Protein AF-0000000085123484 (afdb_homodimer)

Sequence (380 aa):
MKDEKKFEDAIKSVLEYVGEDVTREGLEKTPSRVRKAFDFMCSGYKQDPKEIINSALFTSSNDEMVVIKDIEFYSMCEHHMLPIIGKAHVAYIPNGKVVGLSKIPRVVDVFARRLQIQEQMTEQICDALHEALNPKGVAVMIDARHMCMEMRGVEKICSTTVTSALRGLFKKEKKTKDEFLSIVAQSLHKMKDEKKFEDAIKSVLEYVGEDVTREGLEKTPSRVRKAFDFMCSGYKQDPKEIINSALFTSSNDEMVVIKDIEFYSMCEHHMLPIIGKAHVAYIPNGKVVGLSKIPRVVDVFARRLQIQEQMTEQICDALHEALNPKGVAVMIDARHMCMEMRGVEKICSTTVTSALRGLFKKEKKTKDEFLSIVAQSLHK

Solvent-accessible surface area (backbone atoms only — not comparable to full-atom values): 19402 Å² total; per-residue (Å²): 107,74,60,55,52,51,34,28,50,20,43,46,43,44,42,46,67,71,69,47,62,61,77,39,83,70,32,57,57,17,30,60,44,31,49,54,46,49,53,58,42,36,42,18,73,78,53,58,58,52,61,56,48,66,72,36,61,38,83,37,88,57,65,58,77,44,74,52,65,75,38,70,48,54,29,27,29,41,47,53,69,32,49,30,43,34,31,35,31,40,34,36,24,32,56,51,37,43,62,48,74,72,43,55,58,48,39,50,45,34,57,30,12,25,74,34,51,70,66,55,45,36,40,52,50,32,50,49,49,40,65,64,59,49,41,52,18,25,36,25,38,36,43,31,33,48,40,65,41,39,60,32,90,81,44,51,80,88,59,67,48,78,45,71,28,64,34,54,44,40,60,74,31,66,68,56,35,49,52,52,49,61,67,50,47,68,63,72,76,104,107,74,59,56,52,52,34,29,50,20,43,46,42,45,42,45,67,71,68,47,63,60,77,41,82,69,32,55,58,17,31,59,44,30,49,54,46,47,54,58,40,37,42,19,74,79,53,60,59,52,61,56,48,65,72,36,62,39,82,37,87,58,64,58,79,45,75,51,65,74,38,70,49,54,29,26,30,41,48,51,70,32,50,31,43,35,31,35,31,41,35,36,24,32,56,51,38,43,61,49,75,70,42,55,59,48,39,51,44,33,56,29,12,26,73,35,50,72,67,56,45,36,42,51,49,32,49,49,48,40,67,63,58,51,39,52,17,25,38,25,37,36,43,31,35,50,40,63,41,36,61,32,90,81,47,52,84,86,57,68,48,77,44,72,27,63,33,53,44,39,61,74,32,65,68,56,36,49,52,53,49,60,68,50,47,68,64,72,76,105

Nearest PDB structures (foldseek):
  1wm9-assembly1_A  TM=9.811E-01  e=5.906E-26  Thermus thermophilus HB8
  1is7-assembly1_B  TM=9.790E-01  e=1.363E-24  Rattus norvegicus
  6z80-assembly1_A  TM=9.785E-01  e=1.735E-24  Homo sapiens
  1is8-assembly1_D  TM=9.780E-01  e=1.435E-23  Rattus norvegicus
  1fb1-assembly1_C  TM=9.723E-01  e=1.924E-22  Homo sapiens

InterPro domains:
  IPR001474 GTP cyclohydrolase I [MF_00223] (3-185)
  IPR001474 GTP cyclohydrolase I [NF006826] (2-185)
  IPR001474 GTP cyclohydrolase I [PTHR11109] (3-185)
  IPR001474 GTP cyclohydrolase I [TIGR00063] (8-184)
  IPR018234 GTP cyclohydrolase I, conserved site [PS00859] (64-80)
  IPR020602 GTP cyclohydrolase I domain [PF01227] (8-184)
  IPR043133 GTP cyclohydrolase I, C-terminal/NADPH-dependent 7-cyano-7-deazaguanine reductase [G3DSA:3.30.1130.10] (55-188)
  IPR043134 GTP cyclohydrolase I, N-terminal domain [G3DSA:1.10.286.10] (2-53)

Foldseek 3Di:
DVVLVVQLVVVVVVCVVVPHDCPDPVNVCVSVVVSVVLCQLQVLVVDDLLVLFVVFKDFDPFQDKDKDWFLWAWAAAQVPRFIKTWIKMKIFGADRIDGDPVSLSVLLSSLRSRHDDPQVSQASSQVSCCVNRVTQKMKMKIKIDTVCCCVDDVNDDPDIDMYMDIDHCCVVPVVNVVVSCVVCVVVNVD/DVVLVVQLVVVVVVCVVVPHDCPDPVNVCVSVVVSVVLCQLQVLVVDDLLVLQVVFKDFDPFQDKDKDWFLWAWAAALVPRFIKTWIKMKIFGADRIDGDPVSLSVLLSSLRSRHDDPQVSQASSQVSCCVNRVTQKMKMKIKIDTVCCCVDDVNDPPDIDIYMDIDHCCVVPPVNVVVSCVVCVVVNVD

Radius of gyration: 24.0 Å; Cα contacts (8 Å, |Δi|>4): 740; chains: 2; bounding box: 49×76×53 Å

pLDDT: mean 94.83, std 6.07, range [57.12, 98.69]

Structure (mmCIF, N/CA/C/O backbone):
data_AF-0000000085123484-model_v1
#
loop_
_entity.id
_entity.type
_entity.pdbx_description
1 polymer 'GTP cyclohydrolase 1'
#
loop_
_atom_site.group_PDB
_atom_site.id
_atom_site.type_symbol
_atom_site.label_atom_id
_atom_site.label_alt_id
_atom_site.label_comp_id
_atom_site.label_asym_id
_atom_site.label_entity_id
_atom_site.label_seq_id
_atom_site.pdbx_PDB_ins_code
_atom_site.Cartn_x
_atom_site.Cartn_y
_atom_site.Cartn_z
_atom_site.occupancy
_atom_site.B_iso_or_equiv
_atom_site.auth_seq_id
_atom_site.auth_comp_id
_atom_site.auth_asym_id
_atom_site.auth_atom_id
_atom_site.pdbx_PDB_model_num
ATOM 1 N N . MET A 1 1 ? 21.969 16.359 -9.531 1 66.19 1 MET A N 1
ATOM 2 C CA . MET A 1 1 ? 22.5 15.461 -10.547 1 66.19 1 MET A CA 1
ATOM 3 C C . MET A 1 1 ? 23.219 14.281 -9.914 1 66.19 1 MET A C 1
ATOM 5 O O . MET A 1 1 ? 22.828 13.133 -10.109 1 66.19 1 MET A O 1
ATOM 9 N N . LYS A 1 2 ? 24.266 14.68 -9.109 1 75.12 2 LYS A N 1
ATOM 10 C CA . LYS A 1 2 ? 25.047 13.617 -8.5 1 75.12 2 LYS A CA 1
ATOM 11 C C . LYS A 1 2 ? 24.203 12.797 -7.531 1 75.12 2 LYS A C 1
ATOM 13 O O . LYS A 1 2 ? 24.281 11.562 -7.512 1 75.12 2 LYS A O 1
ATOM 18 N N . ASP A 1 3 ? 23.234 13.375 -6.945 1 91.62 3 ASP A N 1
ATOM 19 C CA . ASP A 1 3 ? 22.406 12.719 -5.938 1 91.62 3 ASP A CA 1
ATOM 20 C C . ASP A 1 3 ? 21.359 11.82 -6.586 1 91.62 3 ASP A C 1
ATOM 22 O O . ASP A 1 3 ? 21.062 10.734 -6.082 1 91.62 3 ASP A O 1
ATOM 26 N N . GLU A 1 4 ? 20.938 12.25 -7.777 1 95 4 GLU A N 1
ATOM 27 C CA . GLU A 1 4 ? 19.938 11.445 -8.484 1 95 4 GLU A CA 1
ATOM 28 C C . GLU A 1 4 ? 20.531 10.125 -8.961 1 95 4 GLU A C 1
ATOM 30 O O . GLU A 1 4 ? 19.906 9.07 -8.82 1 95 4 GLU A O 1
ATOM 35 N N . LYS A 1 5 ? 21.703 10.227 -9.508 1 96.31 5 LYS A N 1
ATOM 36 C CA . LYS A 1 5 ? 22.391 9.023 -9.969 1 96.31 5 LYS A CA 1
ATOM 37 C C . LYS A 1 5 ? 22.672 8.07 -8.812 1 96.31 5 LYS A C 1
ATOM 39 O O . LYS A 1 5 ? 22.516 6.852 -8.953 1 96.31 5 LYS A O 1
ATOM 44 N N . LYS A 1 6 ? 23.125 8.641 -7.727 1 97.06 6 LYS A N 1
ATOM 45 C CA . LYS A 1 6 ? 23.391 7.828 -6.539 1 97.06 6 LYS A CA 1
ATOM 46 C C . LYS A 1 6 ? 22.125 7.098 -6.098 1 97.06 6 LYS A C 1
ATOM 48 O O . LYS A 1 6 ? 22.172 5.922 -5.73 1 97.06 6 LYS A O 1
ATOM 53 N N . PHE A 1 7 ? 21.047 7.82 -6.117 1 97.94 7 PHE A N 1
ATOM 54 C CA . PHE A 1 7 ? 19.766 7.207 -5.789 1 97.94 7 PHE A CA 1
ATOM 55 C C . PHE A 1 7 ? 19.453 6.062 -6.742 1 97.94 7 PHE A C 1
ATOM 57 O O . PHE A 1 7 ? 19.109 4.957 -6.309 1 97.94 7 PHE A O 1
ATOM 64 N N . GLU A 1 8 ? 19.531 6.32 -7.961 1 98.06 8 GLU A N 1
ATOM 65 C CA . GLU A 1 8 ? 19.172 5.324 -8.961 1 98.06 8 GLU A CA 1
ATOM 66 C C . GLU A 1 8 ? 20.094 4.113 -8.898 1 98.06 8 GLU A C 1
ATOM 68 O O . GLU A 1 8 ? 19.641 2.977 -9.086 1 98.06 8 GLU A O 1
ATOM 73 N N . ASP A 1 9 ? 21.344 4.328 -8.625 1 97.5 9 ASP A N 1
ATOM 74 C CA . ASP A 1 9 ? 22.281 3.227 -8.43 1 97.5 9 ASP A CA 1
ATOM 75 C C . ASP A 1 9 ? 21.906 2.396 -7.203 1 97.5 9 ASP A C 1
ATOM 77 O O . ASP A 1 9 ? 22.094 1.178 -7.191 1 97.5 9 ASP A O 1
ATOM 81 N N . ALA A 1 10 ? 21.484 3.088 -6.199 1 97.81 10 ALA A N 1
ATOM 82 C CA . ALA A 1 10 ? 21.016 2.383 -5.012 1 97.81 10 ALA A CA 1
ATOM 83 C C . ALA A 1 10 ? 19.859 1.44 -5.359 1 97.81 10 ALA A C 1
ATOM 85 O O . ALA A 1 10 ? 19.844 0.289 -4.918 1 97.81 10 ALA A O 1
ATOM 86 N N . ILE A 1 11 ? 18.953 1.911 -6.156 1 98.19 11 ILE A N 1
ATOM 87 C CA . ILE A 1 11 ? 17.812 1.09 -6.555 1 98.19 11 ILE A CA 1
ATOM 88 C C . ILE A 1 11 ? 18.297 -0.099 -7.383 1 98.19 11 ILE A C 1
ATOM 90 O O . ILE A 1 11 ? 17.797 -1.215 -7.23 1 98.19 11 ILE A O 1
ATOM 94 N N . LYS A 1 12 ? 19.234 0.121 -8.242 1 97.69 12 LYS A N 1
ATOM 95 C CA . LYS A 1 12 ? 19.812 -0.992 -8.984 1 97.69 12 LYS A CA 1
ATOM 96 C C . LYS A 1 12 ? 20.375 -2.055 -8.047 1 97.69 12 LYS A C 1
ATOM 98 O O . LYS A 1 12 ? 20.188 -3.252 -8.266 1 97.69 12 LYS A O 1
ATOM 103 N N . SER A 1 13 ? 21.016 -1.602 -7.023 1 97.44 13 SER A N 1
ATOM 104 C CA . SER A 1 13 ? 21.578 -2.527 -6.039 1 97.44 13 SER A CA 1
ATOM 105 C C . SER A 1 13 ? 20.469 -3.338 -5.367 1 97.44 13 SER A C 1
ATOM 107 O O . SER A 1 13 ? 20.641 -4.535 -5.121 1 97.44 13 SER A O 1
ATOM 109 N N . VAL A 1 14 ? 19.391 -2.693 -5.062 1 97.5 14 VAL A N 1
ATOM 110 C CA . VAL A 1 14 ? 18.25 -3.367 -4.449 1 97.5 14 VAL A CA 1
ATOM 111 C C . VAL A 1 14 ? 17.703 -4.434 -5.395 1 97.5 14 VAL A C 1
ATOM 113 O O . VAL A 1 14 ? 17.469 -5.574 -4.988 1 97.5 14 VAL A O 1
ATOM 116 N N . LEU A 1 15 ? 17.531 -4.059 -6.648 1 97.69 15 LEU A N 1
ATOM 117 C CA . LEU A 1 15 ? 17.016 -4.977 -7.656 1 97.69 15 LEU A CA 1
ATOM 118 C C . LEU A 1 15 ? 17.922 -6.188 -7.812 1 97.69 15 LEU A C 1
ATOM 120 O O . LEU A 1 15 ? 17.453 -7.324 -7.883 1 97.69 15 LEU A O 1
ATOM 124 N N . GLU A 1 16 ? 19.188 -5.973 -7.832 1 96.88 16 GLU A N 1
ATOM 125 C CA . GLU A 1 16 ? 20.156 -7.055 -7.941 1 96.88 16 GLU A CA 1
ATOM 126 C C . GLU A 1 16 ? 20.094 -7.973 -6.719 1 96.88 16 GLU A C 1
ATOM 128 O O . GLU A 1 16 ? 20.203 -9.195 -6.848 1 96.88 16 GLU A O 1
ATOM 133 N N . TYR A 1 17 ? 19.938 -7.328 -5.637 1 96.94 17 TYR A N 1
ATOM 134 C CA . TYR A 1 17 ? 19.891 -8.086 -4.391 1 96.94 17 TYR A CA 1
ATOM 135 C C . TYR A 1 17 ? 18.734 -9.094 -4.406 1 96.94 17 TYR A C 1
ATOM 137 O O . TYR A 1 17 ? 18.891 -10.219 -3.934 1 96.94 17 TYR A O 1
ATOM 145 N N . VAL A 1 18 ? 17.625 -8.688 -4.969 1 95.69 18 VAL A N 1
ATOM 146 C CA . VAL A 1 18 ? 16.453 -9.562 -4.926 1 95.69 18 VAL A CA 1
ATOM 147 C C . VAL A 1 18 ? 16.5 -10.555 -6.09 1 95.69 18 VAL A C 1
ATOM 149 O O . VAL A 1 18 ? 15.586 -11.352 -6.273 1 95.69 18 VAL A O 1
ATOM 152 N N . GLY A 1 19 ? 17.531 -10.477 -6.918 1 94.44 19 GLY A N 1
ATOM 153 C CA . GLY A 1 19 ? 17.766 -11.484 -7.945 1 94.44 19 GLY A CA 1
ATOM 154 C C . GLY A 1 19 ? 17.281 -11.055 -9.32 1 94.44 19 GLY A C 1
ATOM 155 O O . GLY A 1 19 ? 17.094 -11.891 -10.203 1 94.44 19 GLY A O 1
ATOM 156 N N . GLU A 1 20 ? 17.094 -9.758 -9.492 1 95.56 20 GLU A N 1
ATOM 157 C CA . GLU A 1 20 ? 16.578 -9.281 -10.773 1 95.56 20 GLU A CA 1
ATOM 158 C C . GLU A 1 20 ? 17.703 -8.844 -11.695 1 95.56 20 GLU A C 1
ATOM 160 O O . GLU A 1 20 ? 18.812 -8.562 -11.242 1 95.56 20 GLU A O 1
ATOM 165 N N . ASP A 1 21 ? 17.344 -8.898 -12.984 1 95.12 21 ASP A N 1
ATOM 166 C CA . ASP A 1 21 ? 18.203 -8.344 -14.023 1 95.12 21 ASP A CA 1
ATOM 167 C C . ASP A 1 21 ? 17.828 -6.902 -14.344 1 95.12 21 ASP A C 1
ATOM 169 O O . ASP A 1 21 ? 16.812 -6.652 -15 1 95.12 21 ASP A O 1
ATOM 173 N N . VAL A 1 22 ? 18.641 -6.051 -13.977 1 94.75 22 VAL A N 1
ATOM 174 C CA . VAL A 1 22 ? 18.344 -4.625 -14.062 1 94.75 22 VAL A CA 1
ATOM 175 C C . VAL A 1 22 ? 18.266 -4.203 -15.531 1 94.75 22 VAL A C 1
ATOM 177 O O . VAL A 1 22 ? 17.766 -3.117 -15.844 1 94.75 22 VAL A O 1
ATOM 180 N N . THR A 1 23 ? 18.688 -5.055 -16.438 1 93.69 23 THR A N 1
ATOM 181 C CA . THR A 1 23 ? 18.734 -4.676 -17.844 1 93.69 23 THR A CA 1
ATOM 182 C C . THR A 1 23 ? 17.5 -5.207 -18.594 1 93.69 23 THR A C 1
ATOM 184 O O . THR A 1 23 ? 17.297 -4.891 -19.766 1 93.69 23 THR A O 1
ATOM 187 N N . ARG A 1 24 ? 16.719 -5.895 -17.922 1 93.06 24 ARG A N 1
ATOM 188 C CA . ARG A 1 24 ? 15.547 -6.395 -18.641 1 93.06 24 ARG A CA 1
ATOM 189 C C . ARG A 1 24 ? 14.539 -5.277 -18.891 1 93.06 24 ARG A C 1
ATOM 191 O O . ARG A 1 24 ? 14.5 -4.293 -18.141 1 93.06 24 ARG A O 1
ATOM 198 N N . GLU A 1 25 ? 13.688 -5.367 -19.891 1 90.88 25 GLU A N 1
ATOM 199 C CA . GLU A 1 25 ? 12.781 -4.336 -20.375 1 90.88 25 GLU A CA 1
ATOM 200 C C . GLU A 1 25 ? 11.914 -3.773 -19.25 1 90.88 25 GLU A C 1
ATOM 202 O O . GLU A 1 25 ? 11.805 -2.557 -19.109 1 90.88 25 GLU A O 1
ATOM 207 N N . GLY A 1 26 ? 11.375 -4.469 -18.391 1 89.69 26 GLY A N 1
ATOM 208 C CA . GLY A 1 26 ? 10.484 -4.02 -17.328 1 89.69 26 GLY A CA 1
ATOM 209 C C . GLY A 1 26 ? 11.195 -3.277 -16.219 1 89.69 26 GLY A C 1
ATOM 210 O O . GLY A 1 26 ? 10.586 -2.494 -15.492 1 89.69 26 GLY A O 1
ATOM 211 N N . LEU A 1 27 ? 12.539 -3.355 -16.156 1 95.5 27 LEU A N 1
ATOM 212 C CA . LEU A 1 27 ? 13.266 -2.842 -14.992 1 95.5 27 LEU A CA 1
ATOM 213 C C . LEU A 1 27 ? 14.25 -1.756 -15.406 1 95.5 27 LEU A C 1
ATOM 215 O O . LEU A 1 27 ? 14.773 -1.029 -14.555 1 95.5 27 LEU A O 1
ATOM 219 N N . GLU A 1 28 ? 14.43 -1.563 -16.703 1 95.19 28 GLU A N 1
ATOM 220 C CA . GLU A 1 28 ? 15.445 -0.638 -17.188 1 95.19 28 GLU A CA 1
ATOM 221 C C . GLU A 1 28 ? 15.219 0.77 -16.656 1 95.19 28 GLU A C 1
ATOM 223 O O . GLU A 1 28 ? 16.172 1.447 -16.25 1 95.19 28 GLU A O 1
ATOM 228 N N . LYS A 1 29 ? 14.008 1.171 -16.672 1 96.94 29 LYS A N 1
ATOM 229 C CA . LYS A 1 29 ? 13.695 2.531 -16.234 1 96.94 29 LYS A CA 1
ATOM 230 C C . LYS A 1 29 ? 13.195 2.555 -14.805 1 96.94 29 LYS A C 1
ATOM 232 O O . LYS A 1 29 ? 12.812 3.609 -14.289 1 96.94 29 LYS A O 1
ATOM 237 N N . THR A 1 30 ? 13.18 1.403 -14.148 1 97.56 30 THR A N 1
ATOM 238 C CA . THR A 1 30 ? 12.648 1.294 -12.797 1 97.56 30 THR A CA 1
ATOM 239 C C . THR A 1 30 ? 13.414 2.199 -11.836 1 97.56 30 THR A C 1
ATOM 241 O O . THR A 1 30 ? 12.812 2.928 -11.039 1 97.56 30 THR A O 1
ATOM 244 N N . PRO A 1 31 ? 14.766 2.268 -11.93 1 97.81 31 PRO A N 1
ATOM 245 C CA . PRO A 1 31 ? 15.484 3.137 -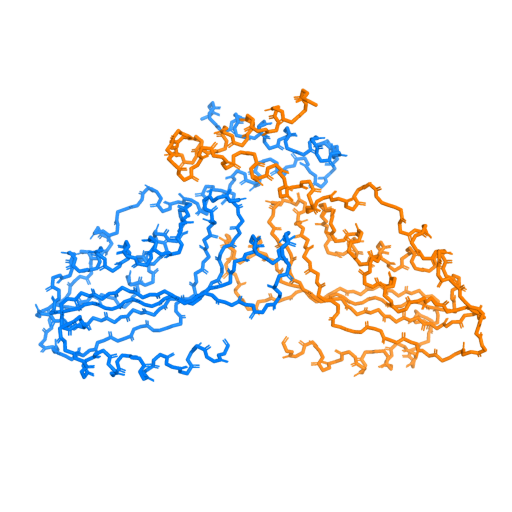11 1 97.81 31 PRO A CA 1
ATOM 246 C C . PRO A 1 31 ? 15.047 4.598 -11.094 1 97.81 31 PRO A C 1
ATOM 248 O O . PRO A 1 31 ? 14.82 5.246 -10.078 1 97.81 31 PRO A O 1
ATOM 251 N N . SER A 1 32 ? 14.867 5.078 -12.281 1 97.75 32 SER A N 1
ATOM 252 C CA . SER A 1 32 ? 14.438 6.457 -12.477 1 97.75 32 SER A CA 1
ATOM 253 C C . SER A 1 32 ? 12.984 6.648 -12.039 1 97.75 32 SER A C 1
ATOM 255 O O . SER A 1 32 ? 12.641 7.668 -11.438 1 97.75 32 SER A O 1
ATOM 257 N N . ARG A 1 33 ? 12.133 5.703 -12.336 1 97.5 33 ARG A N 1
ATOM 258 C CA . ARG A 1 33 ? 10.719 5.785 -11.961 1 97.5 33 ARG A CA 1
ATOM 259 C C . ARG A 1 33 ? 10.562 5.777 -10.445 1 97.5 33 ARG A C 1
ATOM 261 O O . ARG A 1 33 ? 9.742 6.512 -9.891 1 97.5 33 ARG A O 1
ATOM 268 N N . VAL A 1 34 ? 11.359 4.926 -9.773 1 98.06 34 VAL A N 1
ATOM 269 C CA . VAL A 1 34 ? 11.328 4.871 -8.32 1 98.06 34 VAL A CA 1
ATOM 270 C C . VAL A 1 34 ? 11.812 6.199 -7.742 1 98.06 34 VAL A C 1
ATOM 272 O O . VAL A 1 34 ? 11.234 6.715 -6.781 1 98.06 34 VAL A O 1
ATOM 275 N N . ARG A 1 35 ? 12.852 6.727 -8.312 1 97.88 35 ARG A N 1
ATOM 276 C CA . ARG A 1 35 ? 13.336 8.016 -7.844 1 97.88 35 ARG A CA 1
ATOM 277 C C . ARG A 1 35 ? 12.25 9.078 -7.93 1 97.88 35 ARG A C 1
ATOM 279 O O . ARG A 1 35 ? 11.992 9.797 -6.957 1 97.88 35 ARG A O 1
ATOM 286 N N . LYS A 1 36 ? 11.633 9.172 -9.055 1 97.56 36 LYS A N 1
ATOM 287 C CA . LYS A 1 36 ? 10.57 10.156 -9.258 1 97.56 36 LYS A CA 1
ATOM 288 C C . LYS A 1 36 ? 9.422 9.93 -8.281 1 97.56 36 LYS A C 1
ATOM 290 O O . LYS A 1 36 ? 8.82 10.883 -7.785 1 97.56 36 LYS A O 1
ATOM 295 N N . ALA A 1 37 ? 9.125 8.688 -8.086 1 97.44 37 ALA A N 1
ATOM 296 C CA . ALA A 1 37 ? 8.094 8.359 -7.113 1 97.44 37 ALA A CA 1
ATOM 297 C C . ALA A 1 37 ? 8.453 8.883 -5.727 1 97.44 37 ALA A C 1
ATOM 299 O O . ALA A 1 37 ? 7.625 9.492 -5.051 1 97.44 37 ALA A O 1
ATOM 300 N N . PHE A 1 38 ? 9.695 8.664 -5.316 1 97.5 38 PHE A N 1
ATOM 301 C CA . PHE A 1 38 ? 10.133 9.117 -4.004 1 97.5 38 PHE A CA 1
ATOM 302 C C . PHE A 1 38 ? 10.164 10.641 -3.934 1 97.5 38 PHE A C 1
ATOM 304 O O . PHE A 1 38 ? 9.852 11.227 -2.895 1 97.5 38 PHE A O 1
ATOM 311 N N . ASP A 1 39 ? 10.523 11.297 -5.051 1 97.31 39 ASP A N 1
ATOM 312 C CA . ASP A 1 39 ? 10.469 12.75 -5.102 1 97.31 39 ASP A CA 1
ATOM 313 C C . ASP A 1 39 ? 9.07 13.266 -4.766 1 97.31 39 ASP A C 1
ATOM 315 O O . ASP A 1 39 ? 8.922 14.258 -4.051 1 97.31 39 ASP A O 1
ATOM 319 N N . PHE A 1 40 ? 8.148 12.594 -5.277 1 97.5 40 PHE A N 1
ATOM 320 C CA . PHE A 1 40 ? 6.766 12.992 -5.051 1 97.5 40 PHE A CA 1
ATOM 321 C C . PHE A 1 40 ? 6.316 12.609 -3.645 1 97.5 40 PHE A C 1
ATOM 323 O O . PHE A 1 40 ? 5.82 13.453 -2.896 1 97.5 40 PHE A O 1
ATOM 330 N N . MET A 1 41 ? 6.566 11.328 -3.236 1 97.25 41 MET A N 1
ATOM 331 C CA . MET A 1 41 ? 6.055 10.766 -1.992 1 97.25 41 MET A CA 1
ATOM 332 C C . MET A 1 41 ? 6.715 11.422 -0.784 1 97.25 41 MET A C 1
ATOM 334 O O . MET A 1 41 ? 6.191 11.344 0.33 1 97.25 41 MET A O 1
ATOM 338 N N . CYS A 1 42 ? 7.871 12.086 -0.972 1 97.75 42 CYS A N 1
ATOM 339 C CA . CYS A 1 42 ? 8.578 12.742 0.12 1 97.75 42 CYS A CA 1
ATOM 340 C C . CYS A 1 42 ? 8.664 14.25 -0.12 1 97.75 42 CYS A C 1
ATOM 342 O O . CYS A 1 42 ? 9.531 14.922 0.448 1 97.75 42 CYS A O 1
ATOM 344 N N . SER A 1 43 ? 7.785 14.789 -0.918 1 97.38 43 SER A N 1
ATOM 345 C CA . SER A 1 43 ? 7.828 16.188 -1.302 1 97.38 43 SER A CA 1
ATOM 346 C C . SER A 1 43 ? 7.48 17.094 -0.126 1 97.38 43 SER A C 1
ATOM 348 O O . SER A 1 43 ? 7.781 18.297 -0.144 1 97.38 43 SER A O 1
ATOM 350 N N . GLY A 1 44 ? 6.836 16.516 0.873 1 97.56 44 GLY A N 1
ATOM 351 C CA . GLY A 1 44 ? 6.422 17.297 2.033 1 97.56 44 GLY A CA 1
ATOM 352 C C . GLY A 1 44 ? 7.594 17.875 2.803 1 97.56 44 GLY A C 1
ATOM 353 O O . GLY A 1 44 ? 7.438 18.875 3.516 1 97.56 44 GLY A O 1
ATOM 354 N N . TYR A 1 45 ? 8.758 17.266 2.68 1 96.88 45 TYR A N 1
ATOM 355 C CA . TYR A 1 45 ? 9.945 17.75 3.365 1 96.88 45 TYR A CA 1
ATOM 356 C C . TYR A 1 45 ? 10.305 19.156 2.891 1 96.88 45 TYR A C 1
ATOM 358 O O . TYR A 1 45 ? 10.969 19.906 3.611 1 96.88 45 TYR A O 1
ATOM 366 N N . LYS A 1 46 ? 9.844 19.531 1.751 1 96.62 46 LYS A N 1
ATOM 367 C CA . LYS A 1 46 ? 10.234 20.812 1.147 1 96.62 46 LYS A CA 1
ATOM 368 C C . LYS A 1 46 ? 9.133 21.859 1.312 1 96.62 46 LYS A C 1
ATOM 370 O O . LYS A 1 46 ? 9.195 22.922 0.704 1 96.62 46 LYS A O 1
ATOM 375 N N . GLN A 1 47 ? 8.188 21.547 2.057 1 97.06 47 GLN A N 1
ATOM 376 C CA . GLN A 1 47 ? 7.043 22.438 2.207 1 97.06 47 GLN A CA 1
ATOM 377 C C . GLN A 1 47 ? 6.875 22.875 3.662 1 97.06 47 GLN A C 1
ATOM 379 O O . GLN A 1 47 ? 7.207 22.125 4.582 1 97.06 47 GLN A O 1
ATOM 384 N N . ASP A 1 48 ? 6.391 24.078 3.789 1 96.75 48 ASP A N 1
ATOM 385 C CA . ASP A 1 48 ? 6.066 24.625 5.102 1 96.75 48 ASP A CA 1
ATOM 386 C C . ASP A 1 48 ? 4.555 24.703 5.305 1 96.75 48 ASP A C 1
ATOM 388 O O . ASP A 1 48 ? 3.887 25.531 4.68 1 96.75 48 ASP A O 1
ATOM 392 N N . PRO A 1 49 ? 4.035 23.859 6.223 1 96.19 49 PRO A N 1
ATOM 393 C CA . PRO A 1 49 ? 2.584 23.875 6.426 1 96.19 49 PRO A CA 1
ATOM 394 C C . PRO A 1 49 ? 2.062 25.234 6.875 1 96.19 49 PRO A C 1
ATOM 396 O O . PRO A 1 49 ? 0.93 25.609 6.547 1 96.19 49 PRO A O 1
ATOM 399 N N . LYS A 1 50 ? 2.848 26.031 7.574 1 95.19 50 LYS A N 1
ATOM 400 C CA . LYS A 1 50 ? 2.416 27.344 8.039 1 95.19 50 LYS A CA 1
ATOM 401 C C . LYS A 1 50 ? 2.154 28.297 6.871 1 95.19 50 LYS A C 1
ATOM 403 O O . LYS A 1 50 ? 1.199 29.062 6.895 1 95.19 50 LYS A O 1
ATOM 408 N N . GLU A 1 51 ? 3.025 28.188 5.914 1 96.56 51 GLU A N 1
ATOM 409 C CA . GLU A 1 51 ? 2.844 29.016 4.73 1 96.56 51 GLU A CA 1
ATOM 410 C C . GLU A 1 51 ? 1.541 28.688 4.012 1 96.56 51 GLU A C 1
ATOM 412 O O . GLU A 1 51 ? 0.85 29.578 3.514 1 96.56 51 GLU A O 1
ATOM 417 N N . ILE A 1 52 ? 1.222 27.469 3.984 1 95.75 52 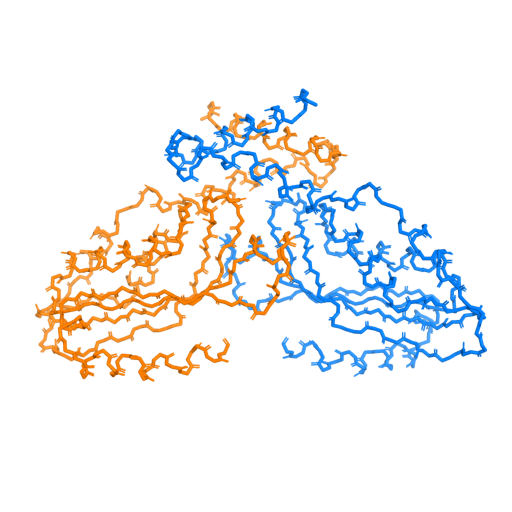ILE A N 1
ATOM 418 C CA . ILE A 1 52 ? 0.008 27 3.324 1 95.75 52 ILE A CA 1
ATOM 419 C C . ILE A 1 52 ? -1.219 27.531 4.062 1 95.75 52 ILE A C 1
ATOM 421 O O . ILE A 1 52 ? -2.133 28.078 3.445 1 95.75 52 ILE A O 1
ATOM 425 N N . ILE A 1 53 ? -1.226 27.453 5.336 1 94.88 53 ILE A N 1
ATOM 426 C CA . ILE A 1 53 ? -2.35 27.891 6.16 1 94.88 53 ILE A CA 1
ATOM 427 C C . ILE A 1 53 ? -2.508 29.406 6.07 1 94.88 53 ILE A C 1
ATOM 429 O O . ILE A 1 53 ? -3.607 29.906 5.836 1 94.88 53 ILE A O 1
ATOM 433 N N . ASN A 1 54 ? -1.425 30.125 6.105 1 94.62 54 ASN A N 1
ATOM 434 C CA . ASN A 1 54 ? -1.437 31.578 6.16 1 94.62 54 ASN A CA 1
ATOM 435 C C . ASN A 1 54 ? -1.869 32.188 4.828 1 94.62 54 ASN A C 1
ATOM 437 O O . ASN A 1 54 ? -2.289 33.344 4.777 1 94.62 54 ASN A O 1
ATOM 441 N N . SER A 1 55 ? -1.786 31.438 3.859 1 93.88 55 SER A N 1
ATOM 442 C CA . SER A 1 55 ? -2.098 31.953 2.531 1 93.88 55 SER A CA 1
ATOM 443 C C . SER A 1 55 ? -3.604 32.062 2.322 1 93.88 55 SER A C 1
ATOM 445 O O . SER A 1 55 ? -4.059 32.719 1.38 1 93.88 55 SER A O 1
ATOM 447 N N . ALA A 1 56 ? -4.398 31.5 3.229 1 94.12 56 ALA A N 1
ATOM 448 C CA . ALA A 1 56 ? -5.848 31.5 3.023 1 94.12 56 ALA A CA 1
ATOM 449 C C . ALA A 1 56 ? -6.59 31.625 4.352 1 94.12 56 ALA A C 1
ATOM 451 O O . ALA A 1 56 ? -7.496 30.844 4.637 1 94.12 56 ALA A O 1
ATOM 452 N N . LEU A 1 57 ? -6.227 32.594 5.027 1 94.19 57 LEU A N 1
ATOM 453 C CA . LEU A 1 57 ? -6.93 32.906 6.266 1 94.19 57 LEU A CA 1
ATOM 454 C C . LEU A 1 57 ? -7.973 34 6.031 1 94.19 57 LEU A C 1
ATOM 456 O O . LEU A 1 57 ? -7.695 35 5.348 1 94.19 57 LEU A O 1
ATOM 460 N N . PHE A 1 58 ? -9.109 33.781 6.566 1 94.56 58 PHE A N 1
ATOM 461 C CA . PHE A 1 58 ? -10.211 34.719 6.402 1 94.56 58 PHE A CA 1
ATOM 462 C C . PHE A 1 58 ? -10.844 35.062 7.746 1 94.56 58 PHE A C 1
ATOM 464 O O . PHE A 1 58 ? -10.992 34.188 8.602 1 94.56 58 PHE A O 1
ATOM 471 N N . THR A 1 59 ? -11.227 36.312 7.836 1 95.12 59 THR A N 1
ATOM 472 C CA . THR A 1 59 ? -11.953 36.719 9.039 1 95.12 59 THR A CA 1
ATOM 473 C C . THR A 1 59 ? -13.352 36.094 9.047 1 95.12 59 THR A C 1
ATOM 475 O O . THR A 1 59 ? -14.023 36.062 8.023 1 95.12 59 THR A O 1
ATOM 478 N N . SER A 1 60 ? -13.656 35.562 10.211 1 93.38 60 SER A N 1
ATOM 479 C CA . SER A 1 60 ? -14.984 34.969 10.344 1 93.38 60 SER A CA 1
ATOM 480 C C . SER A 1 60 ? -15.523 35.125 11.758 1 93.38 60 SER A C 1
ATOM 482 O O . SER A 1 60 ? -14.766 35.062 12.727 1 93.38 60 SER A O 1
ATOM 484 N N . SER A 1 61 ? -16.844 35.344 11.852 1 93.25 61 SER A N 1
ATOM 485 C CA . SER A 1 61 ? -17.484 35.406 13.156 1 93.25 61 SER A CA 1
ATOM 486 C C . SER A 1 61 ? -17.875 34 13.648 1 93.25 61 SER A C 1
ATOM 488 O O . SER A 1 61 ? -18.297 33.844 14.789 1 93.25 61 SER A O 1
ATOM 490 N N . ASN A 1 62 ? -17.688 33.062 12.742 1 87.81 62 ASN A N 1
ATOM 491 C CA . ASN A 1 62 ? -17.969 31.672 13.117 1 87.81 62 ASN A CA 1
ATOM 492 C C . ASN A 1 62 ? -17.109 31.219 14.297 1 87.81 62 ASN A C 1
ATOM 494 O O . ASN A 1 62 ? -15.883 31.344 14.258 1 87.81 62 ASN A O 1
ATOM 498 N N . ASP A 1 63 ? -17.828 30.781 15.297 1 90.75 63 ASP A N 1
ATOM 499 C CA . ASP A 1 63 ? -17.094 30.266 16.438 1 90.75 63 ASP A CA 1
ATOM 500 C C . ASP A 1 63 ? -17.516 28.844 16.781 1 90.75 63 ASP A C 1
ATOM 502 O O . ASP A 1 63 ? -17.344 28.391 17.922 1 90.75 63 ASP A O 1
ATOM 506 N N . GLU A 1 64 ? -18.125 28.188 15.742 1 93.88 64 GLU A N 1
ATOM 507 C CA . GLU A 1 64 ? -18.531 26.797 15.883 1 93.88 64 GLU A CA 1
ATOM 508 C C . GLU A 1 64 ? -17.516 25.859 15.25 1 93.88 64 GLU A C 1
ATOM 510 O O . GLU A 1 64 ? -16.734 26.266 14.391 1 93.88 64 GLU A O 1
ATOM 515 N N . MET A 1 65 ? -17.594 24.562 15.672 1 96.06 65 MET A N 1
ATOM 516 C CA . MET A 1 65 ? -16.641 23.547 15.227 1 96.06 65 MET A CA 1
ATOM 517 C C . MET A 1 65 ? -16.734 23.344 13.719 1 96.06 65 MET A C 1
ATOM 519 O O . MET A 1 65 ? -17.828 23.219 13.164 1 96.06 65 MET A O 1
ATOM 523 N N . VAL A 1 66 ? -15.664 23.375 13.062 1 96.94 66 VAL A N 1
ATOM 524 C CA . VAL A 1 66 ? -15.508 23 11.656 1 96.94 66 VAL A CA 1
ATOM 525 C C . VAL A 1 66 ? -14.797 21.656 11.555 1 96.94 66 VAL A C 1
ATOM 527 O O . VAL A 1 66 ? -13.727 21.469 12.141 1 96.94 66 VAL A O 1
ATOM 530 N N . VAL A 1 67 ? -15.477 20.719 10.812 1 96.94 67 VAL A N 1
ATOM 531 C CA . VAL A 1 67 ? -14.891 19.375 10.695 1 96.94 67 VAL A CA 1
ATOM 532 C C . VAL A 1 67 ? -14.68 19.031 9.219 1 96.94 67 VAL A C 1
ATOM 534 O O . VAL A 1 67 ? -15.594 19.188 8.406 1 96.94 67 VAL A O 1
ATOM 537 N N . ILE A 1 68 ? -13.516 18.688 8.875 1 96.88 68 ILE A N 1
ATOM 538 C CA . ILE A 1 68 ? -13.195 18.078 7.594 1 96.88 68 ILE A CA 1
ATOM 539 C C . ILE A 1 68 ? -12.82 16.609 7.809 1 96.88 68 ILE A C 1
ATOM 541 O O . ILE A 1 68 ? -11.812 16.312 8.461 1 96.88 68 ILE A O 1
ATOM 545 N N . LYS A 1 69 ? -13.641 15.695 7.312 1 96 69 LYS A N 1
ATOM 546 C CA . LYS A 1 69 ? -13.422 14.281 7.602 1 96 69 LYS A CA 1
ATOM 547 C C . LYS A 1 69 ? -13.125 13.5 6.32 1 96 69 LYS A C 1
ATOM 549 O O . LYS A 1 69 ? -13.297 14.016 5.219 1 96 69 LYS A O 1
ATOM 554 N N . ASP A 1 70 ? -12.609 12.352 6.426 1 96.06 70 ASP A N 1
ATOM 555 C CA . ASP A 1 70 ? -12.328 11.398 5.355 1 96.06 70 ASP A CA 1
ATOM 556 C C . ASP A 1 70 ? -11.305 11.969 4.375 1 96.06 70 ASP A C 1
ATOM 558 O O . ASP A 1 70 ? -11.469 11.836 3.158 1 96.06 70 ASP A O 1
ATOM 562 N N . ILE A 1 71 ? -10.32 12.648 4.922 1 96.56 71 ILE A N 1
ATOM 563 C CA . ILE A 1 71 ? -9.195 13.094 4.102 1 96.56 71 ILE A CA 1
ATOM 564 C C . ILE A 1 71 ? -8.266 11.914 3.82 1 96.56 71 ILE A C 1
ATOM 566 O O . ILE A 1 71 ? -7.488 11.508 4.684 1 96.56 71 ILE A O 1
ATOM 570 N N . GLU A 1 72 ? -8.391 11.391 2.676 1 95.38 72 GLU A N 1
ATOM 571 C CA . GLU A 1 72 ? -7.523 10.281 2.305 1 95.38 72 GLU A CA 1
ATOM 572 C C . GLU A 1 72 ? -6.062 10.727 2.229 1 95.38 72 GLU A C 1
ATOM 574 O O . GLU A 1 72 ? -5.766 11.812 1.727 1 95.38 72 GLU A O 1
ATOM 579 N N . PHE A 1 73 ? -5.195 9.891 2.738 1 96.69 73 PHE A N 1
ATOM 580 C CA . PHE A 1 73 ? -3.775 10.203 2.623 1 96.69 73 PHE A CA 1
ATOM 581 C C . PHE A 1 73 ? -2.959 8.945 2.369 1 96.69 73 PHE A C 1
ATOM 583 O O . PHE A 1 73 ? -3.426 7.832 2.635 1 96.69 73 PHE A O 1
ATOM 590 N N . TYR A 1 74 ? -1.819 9.148 1.79 1 96.94 74 TYR A N 1
ATOM 591 C CA . TYR A 1 74 ? -0.784 8.141 1.607 1 96.94 74 TYR A CA 1
ATOM 592 C C . TYR A 1 74 ? 0.536 8.594 2.217 1 96.94 74 TYR A C 1
ATOM 594 O O . TYR A 1 74 ? 0.967 9.734 2.004 1 96.94 74 TYR A O 1
ATOM 602 N N . SER A 1 75 ? 1.118 7.75 2.982 1 98.06 75 SER A N 1
ATOM 603 C CA . SER A 1 75 ? 2.41 8.031 3.602 1 98.06 75 SER A CA 1
ATOM 604 C C . SER A 1 75 ? 3.32 6.809 3.555 1 98.06 75 SER A C 1
ATOM 606 O O . SER A 1 75 ? 3.025 5.832 2.857 1 98.06 75 SER A O 1
ATOM 608 N N . MET A 1 76 ? 4.582 6.969 4.094 1 97.56 76 MET A N 1
ATOM 609 C CA . MET A 1 76 ? 5.539 5.871 4.203 1 97.56 76 MET A CA 1
ATOM 610 C C . MET A 1 76 ? 6.047 5.734 5.637 1 97.56 76 MET A C 1
ATOM 612 O O . MET A 1 76 ? 6.441 6.727 6.254 1 97.56 76 MET A O 1
ATOM 616 N N . CYS A 1 77 ? 5.945 4.566 6.094 1 97.31 77 CYS A N 1
ATOM 617 C CA . CYS A 1 77 ? 6.48 4.316 7.43 1 97.31 77 CYS A CA 1
ATOM 618 C C . CYS A 1 77 ? 7.992 4.516 7.457 1 97.31 77 CYS A C 1
ATOM 620 O O . CYS A 1 77 ? 8.703 4.027 6.574 1 97.31 77 CYS A O 1
ATOM 622 N N . GLU A 1 78 ? 8.477 5.094 8.477 1 96.88 78 GLU A N 1
ATOM 623 C CA . GLU A 1 78 ? 9.914 5.363 8.531 1 96.88 78 GLU A CA 1
ATOM 624 C C . GLU A 1 78 ? 10.703 4.094 8.844 1 96.88 78 GLU A C 1
ATOM 626 O O . GLU A 1 78 ? 11.891 4.004 8.531 1 96.88 78 GLU A O 1
ATOM 631 N N . HIS A 1 79 ? 10.07 3.131 9.422 1 95.69 79 HIS A N 1
ATOM 632 C CA . HIS A 1 79 ? 10.781 1.937 9.875 1 95.69 79 HIS A CA 1
ATOM 633 C C . HIS A 1 79 ? 11.039 0.984 8.711 1 95.69 79 HIS A C 1
ATOM 635 O O . HIS A 1 79 ? 12.102 0.355 8.641 1 95.69 79 HIS A O 1
ATOM 641 N N . HIS A 1 80 ? 10.062 0.86 7.805 1 96.94 80 HIS A N 1
ATOM 642 C CA . HIS A 1 80 ? 10.188 -0.147 6.758 1 96.94 80 HIS A CA 1
ATOM 643 C C . HIS A 1 80 ? 10.094 0.483 5.371 1 96.94 80 HIS A C 1
ATOM 645 O O . HIS A 1 80 ? 10.273 -0.201 4.359 1 96.94 80 HIS A O 1
ATOM 651 N N . MET A 1 81 ? 9.766 1.785 5.262 1 97.5 81 MET A N 1
ATOM 652 C CA . MET A 1 81 ? 9.586 2.504 4.008 1 97.5 81 MET A CA 1
ATOM 653 C C . MET A 1 81 ? 8.508 1.848 3.154 1 97.5 81 MET A C 1
ATOM 655 O O . MET A 1 81 ? 8.664 1.708 1.94 1 97.5 81 MET A O 1
ATOM 659 N N . LEU A 1 82 ? 7.441 1.35 3.842 1 97.56 82 LEU A N 1
ATOM 660 C CA . LEU A 1 82 ? 6.242 0.83 3.188 1 97.56 82 LEU A CA 1
ATOM 661 C C . LEU A 1 82 ? 5.055 1.754 3.418 1 97.56 82 LEU A C 1
ATOM 663 O O . LEU A 1 82 ? 5.035 2.523 4.383 1 97.56 82 LEU A O 1
ATOM 667 N N . PRO A 1 83 ? 4.035 1.658 2.588 1 97.38 83 PRO A N 1
ATOM 668 C CA . PRO A 1 83 ? 2.945 2.637 2.6 1 97.38 83 PRO A CA 1
ATOM 669 C C . PRO A 1 83 ? 2.107 2.568 3.873 1 97.38 83 PRO A C 1
ATOM 671 O O . PRO A 1 83 ? 1.925 1.489 4.441 1 97.38 83 PRO A O 1
ATOM 674 N N . ILE A 1 84 ? 1.706 3.635 4.344 1 96.94 84 ILE A N 1
ATOM 675 C CA . ILE A 1 84 ? 0.609 3.863 5.277 1 96.94 84 ILE A CA 1
ATOM 676 C C . ILE A 1 84 ? -0.573 4.492 4.543 1 96.94 84 ILE A C 1
ATOM 678 O O . ILE A 1 84 ? -0.426 5.523 3.883 1 96.94 84 ILE A O 1
ATOM 682 N N . ILE A 1 85 ? -1.691 3.867 4.602 1 95.5 85 ILE A N 1
ATOM 683 C CA . ILE A 1 85 ? -2.855 4.305 3.84 1 95.5 85 ILE A CA 1
ATOM 684 C C . ILE A 1 85 ? -4.043 4.504 4.781 1 95.5 85 ILE A C 1
ATOM 686 O O . ILE A 1 85 ? -4.41 3.594 5.527 1 95.5 85 ILE A O 1
ATOM 690 N N . GLY A 1 86 ? -4.621 5.727 4.699 1 95.06 86 GLY A N 1
ATOM 691 C CA . GLY A 1 86 ? -5.742 5.918 5.605 1 95.06 86 GLY A CA 1
ATOM 692 C C . GLY A 1 86 ? -6.461 7.238 5.402 1 95.06 86 GLY A C 1
ATOM 693 O O . GLY A 1 86 ? -6.453 7.789 4.301 1 95.06 86 GLY A O 1
ATOM 694 N N . LYS A 1 87 ? -7.184 7.574 6.398 1 97.06 87 LYS A N 1
ATOM 695 C CA . LYS A 1 87 ? -7.961 8.812 6.402 1 97.06 87 LYS A CA 1
ATOM 696 C C . LYS A 1 87 ? -7.664 9.648 7.645 1 97.06 87 LYS A C 1
ATOM 698 O O . LYS A 1 87 ? -7.523 9.102 8.742 1 97.06 87 LYS A O 1
ATOM 703 N N . ALA A 1 88 ? -7.594 10.891 7.387 1 98 88 ALA A N 1
ATOM 704 C CA . ALA A 1 88 ? -7.477 11.859 8.477 1 98 88 ALA A CA 1
ATOM 705 C C . ALA A 1 88 ? -8.773 12.641 8.648 1 98 88 ALA A C 1
ATOM 707 O O . ALA A 1 88 ? -9.461 12.945 7.676 1 98 88 ALA A O 1
ATOM 708 N N . HIS A 1 89 ? -9.094 12.891 9.867 1 98.19 89 HIS A N 1
ATOM 709 C CA . HIS A 1 89 ? -10.188 13.766 10.273 1 98.19 89 HIS A CA 1
ATOM 710 C C . HIS A 1 89 ? -9.68 14.938 11.109 1 98.19 89 HIS A C 1
ATOM 712 O O . HIS A 1 89 ? -8.945 14.742 12.078 1 98.19 89 HIS A O 1
ATOM 718 N N . VAL A 1 90 ? -10.055 16.109 10.703 1 98.38 90 VAL A N 1
ATOM 719 C CA . VAL A 1 90 ? -9.547 17.312 11.344 1 98.38 90 VAL A CA 1
ATOM 720 C C . VAL A 1 90 ? -10.711 18.219 11.75 1 98.38 90 VAL A C 1
ATOM 722 O O . VAL A 1 90 ? -11.641 18.438 10.977 1 98.38 90 VAL A O 1
ATOM 725 N N . ALA A 1 91 ? -10.625 18.672 12.961 1 98.25 91 ALA A N 1
ATOM 726 C CA . ALA A 1 91 ? -11.594 19.656 13.453 1 98.25 91 ALA A CA 1
ATOM 727 C C . ALA A 1 91 ? -10.898 20.844 14.117 1 98.25 91 ALA A C 1
ATOM 729 O O . ALA A 1 91 ? -9.812 20.688 14.688 1 98.25 91 ALA A O 1
ATOM 730 N N . TYR A 1 92 ? -11.484 22 14.008 1 98 92 TYR A N 1
ATOM 731 C CA . TYR A 1 92 ? -11.016 23.156 14.766 1 98 92 TYR A CA 1
ATOM 732 C C . TYR A 1 92 ? -12.172 24.094 15.094 1 98 92 TYR A C 1
ATOM 734 O O . TYR A 1 92 ? -13.234 24.031 14.469 1 98 92 TYR A O 1
ATOM 742 N N . ILE A 1 93 ? -11.984 24.797 16.125 1 97.88 93 ILE A N 1
ATOM 743 C CA . ILE A 1 93 ? -12.906 25.859 16.531 1 97.88 93 ILE A CA 1
ATOM 744 C C . ILE A 1 93 ? -12.258 27.219 16.328 1 97.88 93 ILE A C 1
ATOM 746 O O . ILE A 1 93 ? -11.312 27.578 17.031 1 97.88 93 ILE A O 1
ATOM 750 N N . PRO A 1 94 ? -12.805 27.984 15.391 1 97.12 94 PRO A N 1
ATOM 751 C CA . PRO A 1 94 ? -12.172 29.25 15.023 1 97.12 94 PRO A CA 1
ATOM 752 C C . PRO A 1 94 ? -12.117 30.234 16.188 1 97.12 94 PRO A C 1
ATOM 754 O O . PRO A 1 94 ? -12.977 30.203 17.062 1 97.12 94 PRO A O 1
ATOM 757 N N . ASN A 1 95 ? -11.117 31.031 16.203 1 96.81 95 ASN A N 1
ATOM 758 C CA . ASN A 1 95 ? -10.938 32.219 17.047 1 96.81 95 ASN A CA 1
ATOM 759 C C . ASN A 1 95 ? -10.766 33.469 16.203 1 96.81 95 ASN A C 1
ATOM 761 O O . ASN A 1 95 ? -9.695 34.094 16.219 1 96.81 95 ASN A O 1
ATOM 765 N N . GLY A 1 96 ? -11.875 33.812 15.492 1 95.81 96 GLY A N 1
ATOM 766 C CA . GLY A 1 96 ? -11.891 35 14.688 1 95.81 96 GLY A CA 1
ATOM 767 C C . GLY A 1 96 ? -11.383 34.781 13.273 1 95.81 96 GLY A C 1
ATOM 768 O O . GLY A 1 96 ? -11.484 35.688 12.422 1 95.81 96 GLY A O 1
ATOM 769 N N . LYS A 1 97 ? -10.789 33.594 12.984 1 95.38 97 LYS A N 1
ATOM 770 C CA . LYS A 1 97 ? -10.273 33.312 11.648 1 95.38 97 LYS A CA 1
ATOM 771 C C . LYS A 1 97 ? -10.641 31.875 11.219 1 95.38 97 LYS A C 1
ATOM 773 O O . LYS A 1 97 ? -10.703 30.969 12.047 1 95.38 97 LYS A O 1
ATOM 778 N N . VAL A 1 98 ? -10.898 31.766 9.922 1 95.5 98 VAL A N 1
ATOM 779 C CA . VAL A 1 98 ? -11.109 30.453 9.312 1 95.5 98 VAL A CA 1
ATOM 780 C C . VAL A 1 98 ? -10.133 30.25 8.156 1 95.5 98 VAL A C 1
ATOM 782 O O . VAL A 1 98 ? -9.633 31.234 7.59 1 95.5 98 VAL A O 1
ATOM 785 N N . VAL A 1 99 ? -9.891 29.062 7.887 1 95.75 99 VAL A N 1
ATOM 786 C CA . VAL A 1 99 ? -8.961 28.75 6.809 1 95.75 99 VAL A CA 1
ATOM 787 C C . VAL A 1 99 ? -9.719 28.156 5.621 1 95.75 99 VAL A C 1
ATOM 789 O O . VAL A 1 99 ? -10.742 27.5 5.797 1 95.75 99 VAL A O 1
ATOM 792 N N . GLY A 1 100 ? -9.195 28.422 4.387 1 93.94 100 GLY A N 1
ATOM 793 C CA . GLY A 1 100 ? -9.758 27.75 3.227 1 93.94 100 GLY A CA 1
ATOM 794 C C . GLY A 1 100 ? -9.844 26.25 3.387 1 93.94 100 GLY A C 1
ATOM 795 O O . GLY A 1 100 ? -8.883 25.609 3.824 1 93.94 100 GLY A O 1
ATOM 796 N N . LEU A 1 101 ? -10.922 25.672 2.998 1 91.94 101 LEU A N 1
ATOM 797 C CA . LEU A 1 101 ? -11.188 24.25 3.254 1 91.94 101 LEU A CA 1
ATOM 798 C C . LEU A 1 101 ? -10.141 23.375 2.58 1 91.94 101 LEU A C 1
ATOM 800 O O . LEU A 1 101 ? -9.742 22.344 3.133 1 91.94 101 LEU A O 1
ATOM 804 N N . SER A 1 102 ? -9.633 23.766 1.484 1 94.56 102 SER A N 1
ATOM 805 C CA . SER A 1 102 ? -8.695 22.953 0.705 1 94.56 102 SER A CA 1
ATOM 806 C C . SER A 1 102 ? -7.316 22.922 1.35 1 94.56 102 SER A C 1
ATOM 808 O O . SER A 1 102 ? -6.488 22.078 1.017 1 94.56 102 SER A O 1
ATOM 810 N N . LYS A 1 103 ? -7.07 23.891 2.248 1 96.12 103 LYS A N 1
ATOM 811 C CA . LYS A 1 103 ? -5.746 24 2.861 1 96.12 103 LYS A CA 1
ATOM 812 C C . LYS A 1 103 ? -5.543 22.922 3.924 1 96.12 103 LYS A C 1
ATOM 814 O O . LYS A 1 103 ? -4.414 22.469 4.156 1 96.12 103 LYS A O 1
ATOM 819 N N . ILE A 1 104 ? -6.613 22.469 4.5 1 96.94 104 ILE A N 1
ATOM 820 C CA . ILE A 1 104 ? -6.504 21.453 5.543 1 96.94 104 ILE A CA 1
ATOM 821 C C . ILE A 1 104 ? -5.984 20.141 4.949 1 96.94 104 ILE A C 1
ATOM 823 O O . ILE A 1 104 ? -4.977 19.609 5.406 1 96.94 104 ILE A O 1
ATOM 827 N N . PRO A 1 105 ? -6.637 19.625 3.824 1 97.38 105 PRO A N 1
ATOM 828 C CA . PRO A 1 105 ? -6.062 18.438 3.182 1 97.38 105 PRO A CA 1
ATOM 829 C C . PRO A 1 105 ? -4.621 18.656 2.723 1 97.38 105 PRO A C 1
ATOM 831 O O . PRO A 1 105 ? -3.812 17.734 2.766 1 97.38 105 PRO A O 1
ATOM 834 N N . ARG A 1 106 ? -4.305 19.828 2.359 1 97.56 106 ARG A N 1
ATOM 835 C CA . ARG A 1 106 ? -2.943 20.109 1.915 1 97.56 106 ARG A CA 1
ATOM 836 C C . ARG A 1 106 ? -1.954 19.984 3.07 1 97.56 106 ARG A C 1
ATOM 838 O O . ARG A 1 106 ? -0.848 19.469 2.896 1 97.56 106 ARG A O 1
ATOM 845 N N . VAL A 1 107 ? -2.352 20.484 4.215 1 98.12 107 VAL A N 1
ATOM 846 C CA . VAL A 1 107 ? -1.501 20.359 5.395 1 98.12 107 VAL A CA 1
ATOM 847 C C . VAL A 1 107 ? -1.308 18.891 5.746 1 98.12 107 VAL A C 1
ATOM 849 O O . VAL A 1 107 ? -0.196 18.453 6.07 1 98.12 107 VAL A O 1
ATOM 852 N N . VAL A 1 108 ? -2.389 18.125 5.664 1 98.5 108 VAL A N 1
ATOM 853 C CA . VAL A 1 108 ? -2.295 16.688 5.898 1 98.5 108 VAL A CA 1
ATOM 854 C C . VAL A 1 108 ? -1.275 16.062 4.938 1 98.5 108 VAL A C 1
ATOM 856 O O . VAL A 1 108 ? -0.396 15.312 5.355 1 98.5 108 VAL A O 1
ATOM 859 N N . ASP A 1 109 ? -1.285 16.453 3.713 1 97.81 109 ASP A N 1
ATOM 860 C CA . ASP A 1 109 ? -0.392 15.914 2.693 1 97.81 109 ASP A CA 1
ATOM 861 C C . ASP A 1 109 ? 1.06 16.297 2.977 1 97.81 109 ASP A C 1
ATOM 863 O O . ASP A 1 109 ? 1.973 15.508 2.734 1 97.81 109 ASP A O 1
ATOM 867 N N . VAL A 1 110 ? 1.251 17.516 3.438 1 98.38 110 VAL A N 1
ATOM 868 C CA . VAL A 1 110 ? 2.604 17.969 3.723 1 98.38 110 VAL A CA 1
ATOM 869 C C . VAL A 1 110 ? 3.279 17.031 4.707 1 98.38 110 VAL A C 1
ATOM 871 O O . VAL A 1 110 ? 4.434 16.641 4.512 1 98.38 110 VAL A O 1
ATOM 874 N N . PHE A 1 111 ? 2.557 16.656 5.691 1 98.56 111 PHE A N 1
ATOM 875 C CA . PHE A 1 111 ? 3.146 15.773 6.695 1 98.56 111 PHE A CA 1
ATOM 876 C C . PHE A 1 111 ? 3.115 14.32 6.234 1 98.56 111 PHE A C 1
ATOM 878 O O . PHE A 1 111 ? 4.016 13.547 6.555 1 98.56 111 PHE A O 1
ATOM 885 N N . ALA A 1 112 ? 2.045 13.922 5.527 1 98.5 112 ALA A N 1
ATOM 886 C CA . ALA A 1 112 ? 1.94 12.547 5.047 1 98.5 112 ALA A CA 1
ATOM 887 C C . ALA A 1 112 ? 3.061 12.219 4.062 1 98.5 112 ALA A C 1
ATOM 889 O O . ALA A 1 112 ? 3.555 11.086 4.027 1 98.5 112 ALA A O 1
ATOM 890 N N . ARG A 1 113 ? 3.471 13.211 3.26 1 97.94 113 ARG A N 1
ATOM 891 C CA . ARG A 1 113 ? 4.488 12.992 2.236 1 97.94 113 ARG A CA 1
ATOM 892 C C . ARG A 1 113 ? 5.891 13.148 2.82 1 97.94 113 ARG A C 1
ATOM 894 O O . ARG A 1 113 ? 6.723 13.875 2.271 1 97.94 113 ARG A O 1
ATOM 901 N N . ARG A 1 114 ? 6.098 12.539 3.943 1 97.81 114 ARG A N 1
ATOM 902 C CA . ARG A 1 114 ? 7.336 12.32 4.688 1 97.81 114 ARG A CA 1
ATOM 903 C C . ARG A 1 114 ? 7.426 10.891 5.199 1 97.81 114 ARG A C 1
ATOM 905 O O . ARG A 1 114 ? 6.453 10.133 5.125 1 97.81 114 ARG A O 1
ATOM 912 N N . LEU A 1 115 ? 8.664 10.422 5.57 1 97.81 115 LEU A N 1
ATOM 913 C CA . LEU A 1 115 ? 8.734 9.203 6.367 1 97.81 115 LEU A CA 1
ATOM 914 C C . LEU A 1 115 ? 8.164 9.438 7.762 1 97.81 115 LEU A C 1
ATOM 916 O O . LEU A 1 115 ? 8.562 10.375 8.453 1 97.81 115 LEU A O 1
ATOM 920 N N . GLN A 1 116 ? 7.203 8.578 8.148 1 97.69 116 GLN A N 1
ATOM 921 C CA . GLN A 1 116 ? 6.402 8.969 9.297 1 97.69 116 GLN A CA 1
ATOM 922 C C . GLN A 1 116 ? 6.195 7.793 10.25 1 97.69 116 GLN A C 1
ATOM 924 O O . GLN A 1 116 ? 6.293 6.633 9.844 1 97.69 116 GLN A O 1
ATOM 929 N N . ILE A 1 117 ? 6.02 8.102 11.484 1 97.25 117 ILE A N 1
ATOM 930 C CA . ILE A 1 117 ? 5.262 7.355 12.484 1 97.25 117 ILE A CA 1
ATOM 931 C C . ILE A 1 117 ? 3.877 7.973 12.648 1 97.25 117 ILE A C 1
ATOM 933 O O . ILE A 1 117 ? 3.75 9.188 12.812 1 97.25 117 ILE A O 1
ATOM 937 N N . GLN A 1 118 ? 2.822 7.105 12.578 1 97.75 118 GLN A N 1
ATOM 938 C CA . GLN A 1 118 ? 1.466 7.641 12.562 1 97.75 118 GLN A CA 1
ATOM 939 C C . GLN A 1 118 ? 1.218 8.539 13.766 1 97.75 118 GLN A C 1
ATOM 941 O O . GLN A 1 118 ? 0.595 9.594 13.641 1 97.75 118 GLN A O 1
ATOM 946 N N . GLU A 1 119 ? 1.681 8.125 14.93 1 97.56 119 GLU A N 1
ATOM 947 C CA . GLU A 1 119 ? 1.51 8.914 16.156 1 97.56 119 GLU A CA 1
ATOM 948 C C . GLU A 1 119 ? 2.123 10.305 16 1 97.56 119 GLU A C 1
ATOM 950 O O . GLU A 1 119 ? 1.506 11.305 16.375 1 97.56 119 GLU A O 1
ATOM 955 N N . GLN A 1 120 ? 3.289 10.305 15.445 1 97.56 120 GLN A N 1
ATOM 956 C CA . GLN A 1 120 ? 3.99 11.57 15.242 1 97.56 120 GLN A CA 1
ATOM 957 C C . GLN A 1 120 ? 3.293 12.422 14.188 1 97.56 120 GLN A C 1
ATOM 959 O O . GLN A 1 120 ? 3.141 13.633 14.367 1 97.56 120 GLN A O 1
ATOM 964 N N . MET A 1 121 ? 2.91 11.766 13.141 1 98.44 121 MET A N 1
ATOM 965 C CA . MET A 1 121 ? 2.227 12.492 12.078 1 98.44 121 MET A CA 1
ATOM 966 C C . MET A 1 121 ? 0.969 13.18 12.602 1 98.44 121 MET A C 1
ATOM 968 O O . MET A 1 121 ? 0.712 14.344 12.281 1 98.44 121 MET A O 1
ATOM 972 N N . THR A 1 122 ? 0.206 12.492 13.438 1 98.69 122 THR A N 1
ATOM 973 C CA . THR A 1 122 ? -1.024 13.016 14.016 1 98.69 122 THR A CA 1
ATOM 974 C C . THR A 1 122 ? -0.743 14.273 14.836 1 98.69 122 THR A C 1
ATOM 976 O O . THR A 1 122 ? -1.422 15.289 14.68 1 98.69 122 THR A O 1
ATOM 979 N N . GLU A 1 123 ? 0.267 14.242 15.578 1 98.62 123 GLU A N 1
ATOM 980 C CA . GLU A 1 123 ? 0.643 15.375 16.422 1 98.62 123 GLU A CA 1
ATOM 981 C C . GLU A 1 123 ? 1.146 16.547 15.578 1 98.62 123 GLU A C 1
ATOM 983 O O . GLU A 1 123 ? 0.821 17.703 15.852 1 98.62 123 GLU A O 1
ATOM 988 N N . GLN A 1 124 ? 1.966 16.219 14.617 1 98.5 124 GLN A N 1
ATOM 989 C CA . GLN A 1 124 ? 2.535 17.234 13.75 1 98.5 124 GLN A CA 1
ATOM 990 C C . GLN A 1 124 ? 1.438 18.047 13.055 1 98.5 124 GLN A C 1
ATOM 992 O O . GLN A 1 124 ? 1.499 19.281 13.016 1 98.5 124 GLN A O 1
ATOM 997 N N . ILE A 1 125 ? 0.457 17.344 12.555 1 98.62 125 ILE A N 1
ATOM 998 C CA . ILE A 1 125 ? -0.652 18.016 11.883 1 98.62 125 ILE A CA 1
ATOM 999 C C . ILE A 1 125 ? -1.397 18.906 12.883 1 98.62 125 ILE A C 1
ATOM 1001 O O . ILE A 1 125 ? -1.647 20.078 12.609 1 98.62 125 ILE A O 1
ATOM 1005 N N . CYS A 1 126 ? -1.692 18.359 14.016 1 98.69 126 CYS A N 1
ATOM 1006 C CA . CYS A 1 126 ? -2.438 19.062 15.055 1 98.69 126 CYS A CA 1
ATOM 1007 C C . CYS A 1 126 ? -1.703 20.328 15.484 1 98.69 126 CYS A C 1
ATOM 1009 O O . CYS A 1 126 ? -2.293 21.406 15.531 1 98.69 126 CYS A O 1
ATOM 1011 N N . ASP A 1 127 ? -0.434 20.203 15.719 1 98.5 127 ASP A N 1
ATOM 1012 C CA . ASP A 1 127 ? 0.376 21.328 16.203 1 98.5 127 ASP A CA 1
ATOM 1013 C C . ASP A 1 127 ? 0.509 22.406 15.133 1 98.5 127 ASP A C 1
ATOM 1015 O O . ASP A 1 127 ? 0.426 23.594 15.438 1 98.5 127 ASP A O 1
ATOM 1019 N N . ALA A 1 128 ? 0.705 21.984 13.961 1 98.06 128 ALA A N 1
ATOM 1020 C CA . ALA A 1 128 ? 0.845 22.938 12.875 1 98.06 128 ALA A CA 1
ATOM 1021 C C . ALA A 1 128 ? -0.417 23.781 12.727 1 98.06 128 ALA A C 1
ATOM 1023 O O . ALA A 1 128 ? -0.339 25.016 12.586 1 98.06 128 ALA A O 1
ATOM 1024 N N . LEU A 1 129 ? -1.538 23.141 12.805 1 97.75 129 LEU A N 1
ATOM 1025 C CA . LEU A 1 129 ? -2.809 23.844 12.672 1 97.75 129 LEU A CA 1
ATOM 1026 C C . LEU A 1 129 ? -3.057 24.75 13.875 1 97.75 129 LEU A C 1
ATOM 1028 O O . LEU A 1 129 ? -3.494 25.891 13.727 1 97.75 129 LEU A O 1
ATOM 1032 N N . HIS A 1 130 ? -2.729 24.234 15.016 1 97.75 130 HIS A N 1
ATOM 1033 C CA . HIS A 1 130 ? -2.924 25 16.234 1 97.75 130 HIS A CA 1
ATOM 1034 C C . HIS A 1 130 ? -2.092 26.281 16.234 1 97.75 130 HIS A C 1
ATOM 1036 O O . HIS A 1 130 ? -2.592 27.359 16.578 1 97.75 130 HIS A O 1
ATOM 1042 N N . GLU A 1 131 ? -0.896 26.109 15.812 1 97 131 GLU A N 1
ATOM 1043 C CA . GLU A 1 131 ? 0.039 27.234 15.836 1 97 131 GLU A CA 1
ATOM 1044 C C . GLU A 1 131 ? -0.304 28.25 14.758 1 97 131 GLU A C 1
ATOM 1046 O O . GLU A 1 131 ? -0.289 29.469 15.008 1 97 131 GLU A O 1
ATOM 1051 N N . ALA A 1 132 ? -0.631 27.812 13.625 1 95.62 132 ALA A N 1
ATOM 1052 C CA . ALA A 1 132 ? -0.811 28.703 12.484 1 95.62 132 ALA A CA 1
ATOM 1053 C C . ALA A 1 132 ? -2.172 29.391 12.531 1 95.62 132 ALA A C 1
ATOM 1055 O O . ALA A 1 132 ? -2.287 30.578 12.203 1 95.62 132 ALA A O 1
ATOM 1056 N N . LEU A 1 133 ? -3.219 28.719 12.977 1 95.12 133 LEU A N 1
ATOM 1057 C CA . LEU A 1 133 ? -4.582 29.25 12.953 1 95.12 133 LEU A CA 1
ATOM 1058 C C . LEU A 1 133 ? -4.898 29.984 14.242 1 95.12 133 LEU A C 1
ATOM 1060 O O . LEU A 1 133 ? -5.809 30.828 14.273 1 95.12 133 LEU A O 1
ATOM 1064 N N . ASN A 1 134 ? -4.223 29.656 15.289 1 96 134 ASN A N 1
ATOM 1065 C CA . ASN A 1 134 ? -4.508 30.172 16.625 1 96 134 ASN A CA 1
ATOM 1066 C C . ASN A 1 134 ? -5.984 30.031 16.984 1 96 134 ASN A C 1
ATOM 1068 O O . ASN A 1 134 ? -6.637 31.016 17.344 1 96 134 ASN A O 1
ATOM 1072 N N . PRO A 1 135 ? -6.496 28.828 16.797 1 97.69 135 PRO A N 1
ATOM 1073 C CA . PRO A 1 135 ? -7.91 28.578 17.094 1 97.69 135 PRO A CA 1
ATOM 1074 C C . PRO A 1 135 ? -8.172 28.391 18.594 1 97.69 135 PRO A C 1
ATOM 1076 O O . PRO A 1 135 ? -7.23 28.375 19.391 1 97.69 135 PRO A O 1
ATOM 1079 N N . LYS A 1 136 ? -9.445 28.281 18.969 1 98.12 136 LYS A N 1
ATOM 1080 C CA . LYS A 1 136 ? -9.789 27.938 20.344 1 98.12 136 LYS A CA 1
ATOM 1081 C C . LYS A 1 136 ? -9.391 26.5 20.656 1 98.12 136 LYS A C 1
ATOM 1083 O O . LYS A 1 136 ? -9.148 26.156 21.828 1 98.12 136 LYS A O 1
ATOM 1088 N N . GLY A 1 137 ? -9.328 25.672 19.609 1 98.12 137 GLY A N 1
ATOM 1089 C CA . GLY A 1 137 ? -8.914 24.281 19.734 1 98.12 137 GLY A CA 1
ATOM 1090 C C . GLY A 1 137 ? -8.797 23.578 18.406 1 98.12 137 GLY A C 1
ATOM 1091 O O . GLY A 1 137 ? -9.336 24.047 17.391 1 98.12 137 GLY A O 1
ATOM 1092 N N . VAL A 1 138 ? -8.047 22.484 18.422 1 98.5 138 VAL A N 1
ATOM 1093 C CA . VAL A 1 138 ? -7.863 21.641 17.25 1 98.5 138 VAL A CA 1
ATOM 1094 C C . VAL A 1 138 ? -7.887 20.172 17.656 1 98.5 138 VAL A C 1
ATOM 1096 O O . VAL A 1 138 ? -7.387 19.812 18.719 1 98.5 138 VAL A O 1
ATOM 1099 N N . ALA A 1 139 ? -8.547 19.359 16.781 1 98.62 139 ALA A N 1
ATOM 1100 C CA . ALA A 1 139 ? -8.523 17.906 16.953 1 98.62 139 ALA A CA 1
ATOM 1101 C C . ALA A 1 139 ? -8.18 17.219 15.641 1 98.62 139 ALA A C 1
ATOM 1103 O O . ALA A 1 139 ? -8.688 17.578 14.578 1 98.62 139 ALA A O 1
ATOM 1104 N N . VAL A 1 140 ? -7.305 16.266 15.734 1 98.62 140 VAL A N 1
ATOM 1105 C CA . VAL A 1 140 ? -6.93 15.43 14.594 1 98.62 140 VAL A CA 1
ATOM 1106 C C . VAL A 1 140 ? -7.066 13.953 14.961 1 98.62 140 VAL A C 1
ATOM 1108 O O . VAL A 1 140 ? -6.656 13.539 16.047 1 98.62 140 VAL A O 1
ATOM 1111 N N . MET A 1 141 ? -7.703 13.234 14.109 1 98.25 141 MET A N 1
ATOM 1112 C CA . MET A 1 141 ? -7.797 11.781 14.219 1 98.25 141 MET A CA 1
ATOM 1113 C C . MET A 1 141 ? -7.402 11.102 12.914 1 98.25 141 MET A C 1
ATOM 1115 O O . MET A 1 141 ? -7.836 11.523 11.836 1 98.25 141 MET A O 1
ATOM 1119 N N . ILE A 1 142 ? -6.555 10.078 13.047 1 97.94 142 ILE A N 1
ATOM 1120 C CA . ILE A 1 142 ? -6.117 9.344 11.867 1 97.94 142 ILE A CA 1
ATOM 1121 C C . ILE A 1 142 ? -6.426 7.859 12.047 1 97.94 142 ILE A C 1
ATOM 1123 O O . ILE A 1 142 ? -6.211 7.297 13.117 1 97.94 142 ILE A O 1
ATOM 1127 N N . ASP A 1 143 ? -7.043 7.266 11.117 1 97.31 143 ASP A N 1
ATOM 1128 C CA . ASP A 1 143 ? -7.258 5.828 10.992 1 97.31 143 ASP A CA 1
ATOM 1129 C C . ASP A 1 143 ? -6.574 5.277 9.742 1 97.31 143 ASP A C 1
ATOM 1131 O O . ASP A 1 143 ? -6.887 5.688 8.625 1 97.31 143 ASP A O 1
ATOM 1135 N N . ALA A 1 144 ? -5.598 4.395 9.969 1 96.44 144 ALA A N 1
ATOM 1136 C CA . ALA A 1 144 ? -4.793 4.012 8.812 1 96.44 144 ALA A CA 1
ATOM 1137 C C . ALA A 1 144 ? -4.402 2.539 8.875 1 96.44 144 ALA A C 1
ATOM 1139 O O . ALA A 1 144 ? -4.34 1.953 9.961 1 96.44 144 ALA A O 1
ATOM 1140 N N . ARG A 1 145 ? -4.223 1.968 7.688 1 95.12 145 ARG A N 1
ATOM 1141 C CA . ARG A 1 145 ? -3.629 0.651 7.484 1 95.12 145 ARG A CA 1
ATOM 1142 C C . ARG A 1 145 ? -2.133 0.762 7.203 1 95.12 145 ARG A C 1
ATOM 1144 O O . ARG A 1 145 ? -1.696 1.667 6.492 1 95.12 145 ARG A O 1
ATOM 1151 N N . HIS A 1 146 ? -1.424 -0.138 7.777 1 95.81 146 HIS A N 1
ATOM 1152 C CA . HIS A 1 146 ? 0.022 -0.176 7.594 1 95.81 146 HIS A CA 1
ATOM 1153 C C . HIS A 1 146 ? 0.442 -1.384 6.762 1 95.81 146 HIS A C 1
ATOM 1155 O O . HIS A 1 146 ? 0.325 -2.525 7.215 1 95.81 146 HIS A O 1
ATOM 1161 N N . MET A 1 147 ? 1.061 -1.131 5.609 1 94.94 147 MET A N 1
ATOM 1162 C CA . MET A 1 147 ? 1.479 -2.221 4.73 1 94.94 147 MET A CA 1
ATOM 1163 C C . MET A 1 147 ? 2.596 -3.037 5.371 1 94.94 147 MET A C 1
ATOM 1165 O O . MET A 1 147 ? 2.74 -4.227 5.09 1 94.94 147 MET A O 1
ATOM 1169 N N . CYS A 1 148 ? 3.426 -2.408 6.246 1 94.44 148 CYS A N 1
ATOM 1170 C CA . CYS A 1 148 ? 4.484 -3.145 6.93 1 94.44 148 CYS A CA 1
ATOM 1171 C C . CYS A 1 148 ? 3.902 -4.219 7.84 1 94.44 148 CYS A C 1
ATOM 1173 O O . CYS A 1 148 ? 4.59 -5.172 8.203 1 94.44 148 CYS A O 1
ATOM 1175 N N . MET A 1 149 ? 2.666 -4.086 8.195 1 91.56 149 MET A N 1
ATOM 1176 C CA . MET A 1 149 ? 2 -5.082 9.031 1 91.56 149 MET A CA 1
ATOM 1177 C C . MET A 1 149 ? 1.243 -6.094 8.172 1 91.56 149 MET A C 1
ATOM 1179 O O . MET A 1 149 ? 0.887 -7.172 8.648 1 91.56 149 MET A O 1
ATOM 1183 N N . GLU A 1 150 ? 0.991 -5.699 6.957 1 92.25 150 GLU A N 1
ATOM 1184 C CA . GLU A 1 150 ? 0.149 -6.539 6.109 1 92.25 150 GLU A CA 1
ATOM 1185 C C . GLU A 1 150 ? 0.99 -7.367 5.145 1 92.25 150 GLU A C 1
ATOM 1187 O O . GLU A 1 150 ? 0.721 -8.555 4.938 1 92.25 150 GLU A O 1
ATOM 1192 N N . MET A 1 151 ? 2.049 -6.754 4.609 1 92.31 151 MET A N 1
ATOM 1193 C CA . MET A 1 151 ? 2.768 -7.359 3.49 1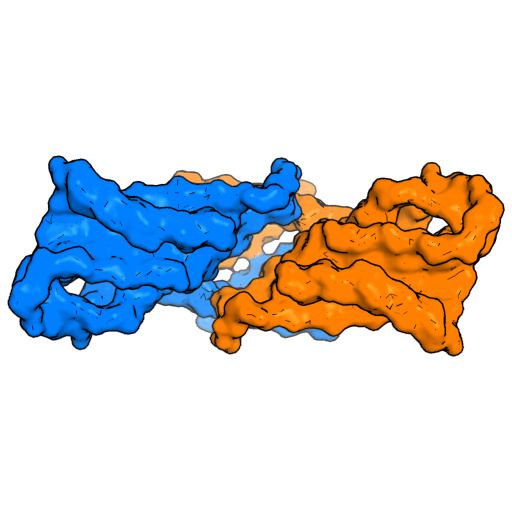 92.31 151 MET A CA 1
ATOM 1194 C C . MET A 1 151 ? 3.893 -8.258 3.988 1 92.31 151 MET A C 1
ATOM 1196 O O . MET A 1 151 ? 4.504 -8.984 3.205 1 92.31 151 MET A O 1
ATOM 1200 N N . ARG A 1 152 ? 4.102 -8.109 5.219 1 86.31 152 ARG A N 1
ATOM 1201 C CA . ARG A 1 152 ? 5.199 -8.875 5.797 1 86.31 152 ARG A CA 1
ATOM 1202 C C . ARG A 1 152 ? 4.953 -9.156 7.273 1 86.31 152 ARG A C 1
ATOM 1204 O O . ARG A 1 152 ? 4.066 -8.555 7.887 1 86.31 152 ARG A O 1
ATOM 1211 N N . GLY A 1 153 ? 5.75 -10.102 7.75 1 83.12 153 GLY A N 1
ATOM 1212 C CA . GLY A 1 153 ? 5.711 -10.328 9.188 1 83.12 153 GLY A CA 1
ATOM 1213 C C . GLY A 1 153 ? 4.426 -10.977 9.656 1 83.12 153 GLY A C 1
ATOM 1214 O O . GLY A 1 153 ? 4.066 -12.062 9.188 1 83.12 153 GLY A O 1
ATOM 1215 N N . VAL A 1 154 ? 3.662 -10.273 10.438 1 75.81 154 VAL A N 1
ATOM 1216 C CA . VAL A 1 154 ? 2.49 -10.812 11.117 1 75.81 154 VAL A CA 1
ATOM 1217 C C . VAL A 1 154 ? 1.355 -11.008 10.117 1 75.81 154 VAL A C 1
ATOM 1219 O O . VAL A 1 154 ? 0.43 -11.781 10.359 1 75.81 154 VAL A O 1
ATOM 1222 N N . GLU A 1 155 ? 1.427 -10.312 9 1 82.75 155 GLU A N 1
ATOM 1223 C CA . GLU A 1 155 ? 0.47 -10.422 7.906 1 82.75 155 GLU A CA 1
ATOM 1224 C C . GLU A 1 155 ? -0.965 -10.297 8.406 1 82.75 155 GLU A C 1
ATOM 1226 O O . GLU A 1 155 ? -1.808 -11.148 8.117 1 82.75 155 GLU A O 1
ATOM 1231 N N . LYS A 1 156 ? -1.236 -9.383 9.336 1 77.56 156 LYS A N 1
ATOM 1232 C CA . LYS A 1 156 ? -2.584 -9.102 9.82 1 77.56 156 LYS A CA 1
ATOM 1233 C C . LYS A 1 156 ? -3.365 -8.258 8.812 1 77.56 156 LYS A C 1
ATOM 1235 O O . LYS A 1 156 ? -3.158 -7.051 8.711 1 77.56 156 LYS A O 1
ATOM 1240 N N . ILE A 1 157 ? -4.316 -9.109 8.273 1 76.31 157 ILE A N 1
ATOM 1241 C CA . ILE A 1 157 ? -5.098 -8.492 7.211 1 76.31 157 ILE A CA 1
ATOM 1242 C C . ILE A 1 157 ? -6.355 -7.855 7.801 1 76.31 157 ILE A C 1
ATOM 1244 O O . ILE A 1 157 ? -6.914 -8.359 8.781 1 76.31 157 ILE A O 1
ATOM 1248 N N . CYS A 1 158 ? -6.566 -6.586 7.852 1 76.12 158 CYS A N 1
ATOM 1249 C CA . CYS A 1 158 ? -7.82 -5.938 8.227 1 76.12 158 CYS A CA 1
ATOM 1250 C C . CYS A 1 158 ? -7.641 -5.094 9.484 1 76.12 158 CYS A C 1
ATOM 1252 O O . CYS A 1 158 ? -8.625 -4.699 10.117 1 76.12 158 CYS A O 1
ATOM 1254 N N . SER A 1 159 ? -6.484 -5.043 9.914 1 86.75 159 SER A N 1
ATOM 1255 C CA . SER A 1 159 ? -6.254 -4.199 11.078 1 86.75 159 SER A CA 1
ATOM 1256 C C . SER A 1 159 ? -5.957 -2.76 10.672 1 86.75 159 SER A C 1
ATOM 1258 O O . SER A 1 159 ? -5.312 -2.52 9.648 1 86.75 159 SER A O 1
ATOM 1260 N N . THR A 1 160 ? -6.551 -1.871 11.43 1 93.25 160 THR A N 1
ATOM 1261 C CA . THR A 1 160 ? -6.215 -0.459 11.281 1 93.25 160 THR A CA 1
ATOM 1262 C C . THR A 1 160 ? -5.801 0.143 12.625 1 93.25 160 THR A C 1
ATOM 1264 O O . THR A 1 160 ? -6.082 -0.428 13.68 1 93.25 160 THR A O 1
ATOM 1267 N N . THR A 1 161 ? -5.043 1.177 12.586 1 94.31 161 THR A N 1
ATOM 1268 C CA . THR A 1 161 ? -4.59 1.913 13.758 1 94.31 161 THR A CA 1
ATOM 1269 C C . THR A 1 161 ? -5.23 3.297 13.812 1 94.31 161 THR A C 1
ATOM 1271 O O . THR A 1 161 ? -5.27 4.008 12.805 1 94.31 161 THR A O 1
ATOM 1274 N N . VAL A 1 162 ? -5.789 3.602 15 1 96.56 162 VAL A N 1
ATOM 1275 C CA . VAL A 1 162 ? -6.387 4.918 15.195 1 96.56 162 VAL A CA 1
ATOM 1276 C C . VAL A 1 162 ? -5.539 5.73 16.172 1 96.56 162 VAL A C 1
ATOM 1278 O O . VAL A 1 162 ? -5.148 5.234 17.234 1 96.56 162 VAL A O 1
ATOM 1281 N N . THR A 1 163 ? -5.145 6.93 15.805 1 97.75 163 THR A N 1
ATOM 1282 C CA . THR A 1 163 ? -4.438 7.875 16.656 1 97.75 163 THR A CA 1
ATOM 1283 C C . THR A 1 163 ? -5.176 9.211 16.703 1 97.75 163 THR A C 1
ATOM 1285 O O . THR A 1 163 ? -5.914 9.555 15.781 1 97.75 163 THR A O 1
ATOM 1288 N N . SER A 1 164 ? -5.047 9.945 17.828 1 97.81 164 SER A N 1
ATOM 1289 C CA . SER A 1 164 ? -5.664 11.258 17.953 1 97.81 164 SER A CA 1
ATOM 1290 C C . SER A 1 164 ? -4.742 12.242 18.672 1 97.81 164 SER A C 1
ATOM 1292 O O . SER A 1 164 ? -3.861 11.828 19.422 1 97.81 164 SER A O 1
ATOM 1294 N N . ALA A 1 165 ? -4.832 13.445 18.359 1 98.5 165 ALA A N 1
ATOM 1295 C CA . ALA A 1 165 ? -4.191 14.578 19.016 1 98.5 165 ALA A CA 1
ATOM 1296 C C . ALA A 1 165 ? -5.184 15.719 19.234 1 98.5 165 ALA A C 1
ATOM 1298 O O . ALA A 1 165 ? -5.953 16.062 18.344 1 98.5 165 ALA A O 1
ATOM 1299 N N . LEU A 1 166 ? -5.16 16.219 20.453 1 98.44 166 LEU A N 1
ATOM 1300 C CA . LEU A 1 166 ? -6.098 17.281 20.844 1 98.44 166 LEU A CA 1
ATOM 1301 C C . LEU A 1 166 ? -5.355 18.484 21.406 1 98.44 166 LEU A C 1
ATOM 1303 O O . LEU A 1 166 ? -4.375 18.328 22.141 1 98.44 166 LEU A O 1
ATOM 1307 N N . ARG A 1 167 ? -5.836 19.625 21.078 1 98.38 167 ARG A N 1
ATOM 1308 C CA . ARG A 1 167 ? -5.352 20.891 21.641 1 98.38 167 ARG A CA 1
ATOM 1309 C C . ARG A 1 167 ? -6.508 21.812 22 1 98.38 167 ARG A C 1
ATOM 1311 O O . ARG A 1 167 ? -7.586 21.719 21.406 1 98.38 167 ARG A O 1
ATOM 1318 N N . GLY A 1 168 ? -6.328 22.75 22.984 1 97.94 168 GLY A N 1
ATOM 1319 C CA . GLY A 1 168 ? -7.328 23.734 23.359 1 97.94 168 GLY A CA 1
ATOM 1320 C C . GLY A 1 168 ? -8.609 23.125 23.891 1 97.94 168 GLY A C 1
ATOM 1321 O O . GLY A 1 168 ? -8.562 22.25 24.75 1 97.94 168 GLY A O 1
ATOM 1322 N N . LEU A 1 169 ? -9.695 23.594 23.359 1 97.75 169 LEU A N 1
ATOM 1323 C CA . LEU A 1 169 ? -11.008 23.234 23.891 1 97.75 169 LEU A CA 1
ATOM 1324 C C . LEU A 1 169 ? -11.258 21.734 23.719 1 97.75 169 LEU A C 1
ATOM 1326 O O . LEU A 1 169 ? -11.945 21.125 24.547 1 97.75 169 LEU A O 1
ATOM 1330 N N . PHE A 1 170 ? -10.656 21.125 22.766 1 97.88 170 PHE A N 1
ATOM 1331 C CA . PHE A 1 170 ? -10.875 19.703 22.531 1 97.88 170 PHE A CA 1
ATOM 1332 C C . PHE A 1 170 ? -10.203 18.875 23.625 1 97.88 170 PHE A C 1
ATOM 1334 O O . PHE A 1 170 ? -10.656 17.766 23.938 1 97.88 170 PHE A O 1
ATOM 1341 N N . LYS A 1 171 ? -9.195 19.391 24.125 1 96.75 171 LYS A N 1
ATOM 1342 C CA . LYS A 1 171 ? -8.492 18.703 25.203 1 96.75 171 LYS A CA 1
ATOM 1343 C C . LYS A 1 171 ? -9.133 19 26.547 1 96.75 171 LYS A C 1
ATOM 1345 O O . LYS A 1 171 ? -9.219 18.109 27.406 1 96.75 171 LYS A O 1
ATOM 1350 N N . LYS A 1 172 ? -9.703 20.156 26.734 1 97.06 172 LYS A N 1
ATOM 1351 C CA . LYS A 1 172 ? -10.164 20.656 28.031 1 97.06 172 LYS A CA 1
ATOM 1352 C C . LYS A 1 172 ? -11.625 20.281 28.266 1 97.06 172 LYS A C 1
ATOM 1354 O O . LYS A 1 172 ? -12.047 20.094 29.422 1 97.06 172 LYS A O 1
ATOM 1359 N N . GLU A 1 173 ? -12.398 20.234 27.234 1 97.31 173 GLU A N 1
ATOM 1360 C CA . GLU A 1 173 ? -13.844 20.062 27.359 1 97.31 173 GLU A CA 1
ATOM 1361 C C . GLU A 1 173 ? -14.297 18.734 26.766 1 97.31 173 GLU A C 1
ATOM 1363 O O . GLU A 1 173 ? -14.305 18.562 25.547 1 97.31 173 GLU A O 1
ATOM 1368 N N . LYS A 1 174 ? -14.82 17.953 27.594 1 96.69 174 LYS A N 1
ATOM 1369 C CA . LYS A 1 174 ? -15.258 16.609 27.188 1 96.69 174 LYS A CA 1
ATOM 1370 C C . LYS A 1 174 ? -16.391 16.688 26.172 1 96.69 174 LYS A C 1
ATOM 1372 O O . LYS A 1 174 ? -16.422 15.906 25.219 1 96.69 174 LYS A O 1
ATOM 1377 N N . LYS A 1 175 ? -17.25 17.531 26.375 1 96.5 175 LYS A N 1
ATOM 1378 C CA . LYS A 1 175 ? -18.391 17.656 25.469 1 96.5 175 LYS A CA 1
ATOM 1379 C C . LYS A 1 175 ? -17.922 17.969 24.047 1 96.5 175 LYS A C 1
ATOM 1381 O O . LYS A 1 175 ? -18.469 17.438 23.078 1 96.5 175 LYS A O 1
ATOM 1386 N N . THR A 1 176 ? -16.938 18.859 23.969 1 96.31 176 THR A N 1
ATOM 1387 C CA . THR A 1 176 ? -16.391 19.234 22.672 1 96.31 176 THR A CA 1
ATOM 1388 C C . THR A 1 176 ? -15.727 18.047 22 1 96.31 176 THR A C 1
ATOM 1390 O O . THR A 1 176 ? -15.953 17.781 20.812 1 96.31 176 THR A O 1
ATOM 1393 N N . LYS A 1 177 ? -15.008 17.297 22.75 1 96.38 177 LYS A N 1
ATOM 1394 C CA . LYS A 1 177 ? -14.352 16.078 22.266 1 96.38 177 LYS A CA 1
ATOM 1395 C C . LYS A 1 177 ? -15.375 15.047 21.812 1 96.38 177 LYS A C 1
ATOM 1397 O O . LYS A 1 177 ? -15.234 14.453 20.734 1 96.38 177 LYS A O 1
ATOM 1402 N N . ASP A 1 178 ? -16.406 14.875 22.562 1 96 178 ASP A N 1
ATOM 1403 C CA . ASP A 1 178 ? -17.422 13.883 22.25 1 96 178 ASP A CA 1
ATOM 1404 C C . ASP A 1 178 ? -18.172 14.234 20.969 1 96 178 ASP A C 1
ATOM 1406 O O . ASP A 1 178 ? -18.531 13.344 20.188 1 96 178 ASP A O 1
ATOM 1410 N N . GLU A 1 179 ? -18.406 15.422 20.797 1 94.44 179 GLU A N 1
ATOM 1411 C CA . GLU A 1 179 ? -19.062 15.875 19.578 1 94.44 179 GLU A CA 1
ATOM 1412 C C . GLU A 1 179 ? -18.219 15.539 18.344 1 94.44 179 GLU A C 1
ATOM 1414 O O . GLU A 1 179 ? -18.75 15.023 17.344 1 94.44 179 GLU A O 1
ATOM 1419 N N . PHE A 1 180 ? -16.969 15.844 18.484 1 95.62 180 PHE A N 1
ATOM 1420 C CA . PHE A 1 180 ? -16.047 15.523 17.406 1 95.62 180 PHE A CA 1
ATOM 1421 C C . PHE A 1 180 ? -16.062 14.031 17.109 1 95.62 180 PHE A C 1
ATOM 1423 O O . PHE A 1 180 ? -16.219 13.617 15.961 1 95.62 180 PHE A O 1
ATOM 1430 N N . LEU A 1 181 ? -16 13.211 18.094 1 95 181 LEU A N 1
ATOM 1431 C CA . LEU A 1 181 ? -15.969 11.758 17.969 1 95 181 LEU A CA 1
ATOM 1432 C C . LEU A 1 181 ? -17.266 11.242 17.328 1 95 181 LEU A C 1
ATOM 1434 O O . LEU A 1 181 ? -17.234 10.328 16.516 1 95 181 LEU A O 1
ATOM 1438 N N . SER A 1 182 ? -18.312 11.836 17.688 1 94.12 182 SER A N 1
ATOM 1439 C CA . SER A 1 182 ? -19.609 11.43 17.141 1 94.12 182 SER A CA 1
ATOM 1440 C C . SER A 1 182 ? -19.688 11.688 15.641 1 94.12 182 SER A C 1
ATOM 1442 O O . SER A 1 182 ? -20.281 10.906 14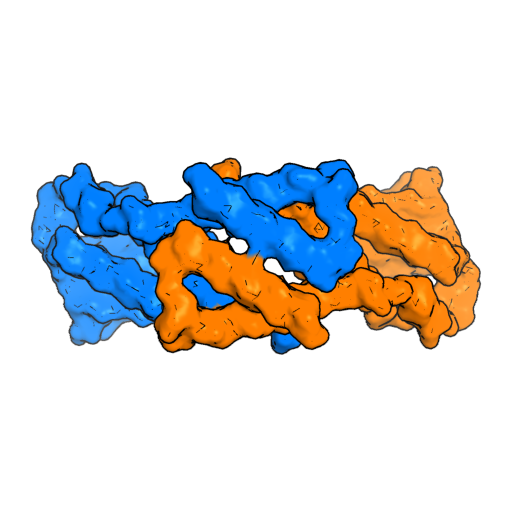.898 1 94.12 182 SER A O 1
ATOM 1444 N N . ILE A 1 183 ? -19.109 12.727 15.266 1 92.44 183 ILE A N 1
ATOM 1445 C CA . ILE A 1 183 ? -19.141 13.117 13.859 1 92.44 183 ILE A CA 1
ATOM 1446 C C . ILE A 1 183 ? -18.312 12.148 13.031 1 92.44 183 ILE A C 1
ATOM 1448 O O . ILE A 1 183 ? -18.703 11.758 11.938 1 92.44 183 ILE A O 1
ATOM 1452 N N . VAL A 1 184 ? -17.172 11.727 13.578 1 92.5 184 VAL A N 1
ATOM 1453 C CA . VAL A 1 184 ? -16.25 10.953 12.766 1 92.5 184 VAL A CA 1
ATOM 1454 C C . VAL A 1 184 ? -16.5 9.461 12.969 1 92.5 184 VAL A C 1
ATOM 1456 O O . VAL A 1 184 ? -15.914 8.617 12.281 1 92.5 184 VAL A O 1
ATOM 1459 N N . ALA A 1 185 ? -17.406 9.07 13.82 1 87.88 185 ALA A N 1
ATOM 1460 C CA . ALA A 1 185 ? -17.672 7.684 14.188 1 87.88 185 ALA A CA 1
ATOM 1461 C C . ALA A 1 185 ? -18.078 6.867 12.969 1 87.88 185 ALA A C 1
ATOM 1463 O O . ALA A 1 185 ? -17.656 5.719 12.805 1 87.88 185 ALA A O 1
ATOM 1464 N N . GLN A 1 186 ? -18.844 7.418 12.148 1 84.75 186 GLN A N 1
ATOM 1465 C CA . GLN A 1 186 ? -19.328 6.684 10.984 1 84.75 186 GLN A CA 1
ATOM 1466 C C . GLN A 1 186 ? -18.203 6.375 10.016 1 84.75 186 GLN A C 1
ATOM 1468 O O . GLN A 1 186 ? -18.234 5.359 9.312 1 84.75 186 GLN A O 1
ATOM 1473 N N . SER A 1 187 ? -17.188 7.223 9.977 1 82.38 187 SER A N 1
ATOM 1474 C CA . SER A 1 187 ? -16.078 7.059 9.055 1 82.38 187 SER A CA 1
ATOM 1475 C C . SER A 1 187 ? -15.117 5.969 9.523 1 82.38 187 SER A C 1
ATOM 1477 O O . SER A 1 187 ? -14.359 5.41 8.734 1 82.38 187 SER A O 1
ATOM 1479 N N . LEU A 1 188 ? -15.141 5.707 10.742 1 77.19 188 LEU A N 1
ATOM 1480 C CA . LEU A 1 188 ? -14.25 4.703 11.32 1 77.19 188 LEU A CA 1
ATOM 1481 C C . LEU A 1 188 ? -14.781 3.299 11.062 1 77.19 188 LEU A C 1
ATOM 1483 O O . LEU A 1 188 ? -14.031 2.322 11.148 1 77.19 188 LEU A O 1
ATOM 1487 N N . HIS A 1 189 ? -16.047 3.107 10.664 1 64.94 189 HIS A N 1
ATOM 1488 C CA . HIS A 1 189 ? -16.688 1.812 10.461 1 64.94 189 HIS A CA 1
ATOM 1489 C C . HIS A 1 189 ? -16.656 1.413 8.984 1 64.94 189 HIS A C 1
ATOM 1491 O O . HIS A 1 189 ? -16.922 0.259 8.648 1 64.94 189 HIS A O 1
ATOM 1497 N N . LYS A 1 190 ? -16.141 2.252 8.164 1 57.12 190 LYS A N 1
ATOM 1498 C CA . LYS A 1 190 ? -16.125 1.937 6.738 1 57.12 190 LYS A CA 1
ATOM 1499 C C . LYS A 1 190 ? -14.742 1.491 6.285 1 57.12 190 LYS A C 1
ATOM 1501 O O . LYS A 1 190 ? -13.727 2.021 6.75 1 57.12 190 LYS A O 1
ATOM 1506 N N . MET B 1 1 ? 26.328 -12.031 2.879 1 65.12 1 MET B N 1
ATOM 1507 C CA . MET B 1 1 ? 26.953 -11.031 3.742 1 65.12 1 MET B CA 1
ATOM 1508 C C . MET B 1 1 ? 27.234 -9.75 2.967 1 65.12 1 MET B C 1
ATOM 1510 O O . MET B 1 1 ? 26.719 -8.688 3.295 1 65.12 1 MET B O 1
ATOM 1514 N N . LYS B 1 2 ? 28.094 -9.969 1.912 1 74.75 2 LYS B N 1
ATOM 1515 C CA . LYS B 1 2 ? 28.484 -8.789 1.134 1 74.75 2 LYS B CA 1
ATOM 1516 C C . LYS B 1 2 ? 27.266 -8.172 0.447 1 74.75 2 LYS B C 1
ATOM 1518 O O . LYS B 1 2 ? 27.109 -6.949 0.438 1 74.75 2 LYS B O 1
ATOM 1523 N N . ASP B 1 3 ? 26.312 -8.93 0.14 1 91.5 3 ASP B N 1
ATOM 1524 C CA . ASP B 1 3 ? 25.141 -8.469 -0.598 1 91.5 3 ASP B CA 1
ATOM 1525 C C . ASP B 1 3 ? 24.156 -7.758 0.326 1 91.5 3 ASP B C 1
ATOM 1527 O O . ASP B 1 3 ? 23.547 -6.758 -0.056 1 91.5 3 ASP B O 1
ATOM 1531 N N . GLU B 1 4 ? 24.156 -8.227 1.582 1 95.06 4 GLU B N 1
ATOM 1532 C CA . GLU B 1 4 ? 23.25 -7.609 2.549 1 95.06 4 GLU B CA 1
ATOM 1533 C C . GLU B 1 4 ? 23.688 -6.188 2.879 1 95.06 4 GLU B C 1
ATOM 1535 O O . GLU B 1 4 ? 22.859 -5.273 2.938 1 95.06 4 GLU B O 1
ATOM 1540 N N . LYS B 1 5 ? 24.969 -6.047 3.084 1 96.19 5 LYS B N 1
ATOM 1541 C CA . LYS B 1 5 ? 25.5 -4.727 3.381 1 96.19 5 LYS B CA 1
ATOM 1542 C C . LYS B 1 5 ? 25.281 -3.768 2.213 1 96.19 5 LYS B C 1
ATOM 1544 O O . LYS B 1 5 ? 24.953 -2.596 2.414 1 96.19 5 LYS B O 1
ATOM 1549 N N . LYS B 1 6 ? 25.547 -4.281 1.036 1 97 6 LYS B N 1
ATOM 1550 C CA . LYS B 1 6 ? 25.312 -3.465 -0.154 1 97 6 LYS B CA 1
ATOM 1551 C C . LYS B 1 6 ? 23.875 -2.99 -0.229 1 97 6 LYS B C 1
ATOM 1553 O O . LYS B 1 6 ? 23.609 -1.835 -0.569 1 97 6 LYS B O 1
ATOM 1558 N N . PHE B 1 7 ? 22.984 -3.896 0.058 1 97.94 7 PHE B N 1
ATOM 1559 C CA . PHE B 1 7 ? 21.562 -3.537 0.092 1 97.94 7 PHE B CA 1
ATOM 1560 C C . PHE B 1 7 ? 21.312 -2.447 1.125 1 97.94 7 PHE B C 1
ATOM 1562 O O . PHE B 1 7 ? 20.688 -1.434 0.822 1 97.94 7 PHE B O 1
ATOM 1569 N N . GLU B 1 8 ? 21.781 -2.656 2.271 1 98.06 8 GLU B N 1
ATOM 1570 C CA . GLU B 1 8 ? 21.516 -1.723 3.361 1 98.06 8 GLU B CA 1
ATOM 1571 C C . GLU B 1 8 ? 22.141 -0.362 3.09 1 98.06 8 GLU B C 1
ATOM 1573 O O . GLU B 1 8 ? 21.562 0.676 3.416 1 98.06 8 GLU B O 1
ATOM 1578 N N . ASP B 1 9 ? 23.297 -0.348 2.475 1 97.5 9 ASP B N 1
ATOM 1579 C CA . ASP B 1 9 ? 23.922 0.903 2.07 1 97.5 9 ASP B CA 1
ATOM 1580 C C . ASP B 1 9 ? 23.094 1.621 1.009 1 97.5 9 ASP B C 1
ATOM 1582 O O . ASP B 1 9 ? 23.047 2.852 0.978 1 97.5 9 ASP B O 1
ATOM 1586 N N . ALA B 1 10 ? 22.562 0.837 0.134 1 97.88 10 ALA B N 1
ATOM 1587 C CA . ALA B 1 10 ? 21.672 1.415 -0.868 1 97.88 10 ALA B CA 1
ATOM 1588 C C . ALA B 1 10 ? 20.5 2.137 -0.208 1 97.88 10 ALA B C 1
ATOM 1590 O O . ALA B 1 10 ? 20.141 3.252 -0.599 1 97.88 10 ALA B O 1
ATOM 1591 N N . ILE B 1 11 ? 19.922 1.523 0.794 1 98.19 11 ILE B N 1
ATOM 1592 C CA . ILE B 1 11 ? 18.797 2.129 1.497 1 98.19 11 ILE B CA 1
ATOM 1593 C C . ILE B 1 11 ? 19.25 3.406 2.197 1 98.19 11 ILE B C 1
ATOM 1595 O O . ILE B 1 11 ? 18.531 4.406 2.215 1 98.19 11 ILE B O 1
ATOM 1599 N N . LYS B 1 12 ? 20.422 3.387 2.771 1 97.69 12 LYS B N 1
ATOM 1600 C CA . LYS B 1 12 ? 20.953 4.605 3.367 1 97.69 12 LYS B CA 1
ATOM 1601 C C . LYS B 1 12 ? 21.031 5.73 2.338 1 97.69 12 LYS B C 1
ATOM 1603 O O . LYS B 1 12 ? 20.688 6.875 2.635 1 97.69 12 LYS B O 1
ATOM 1608 N N . SER B 1 13 ? 21.469 5.383 1.175 1 97.44 13 SER B N 1
ATOM 1609 C CA . SER B 1 13 ? 21.562 6.367 0.103 1 97.44 13 SER B CA 1
ATOM 1610 C C . SER B 1 13 ? 20.188 6.945 -0.238 1 97.44 13 SER B C 1
ATOM 1612 O O . SER B 1 13 ? 20.062 8.148 -0.487 1 97.44 13 SER B O 1
ATOM 1614 N N . VAL B 1 14 ? 19.203 6.102 -0.26 1 97.56 14 VAL B N 1
ATOM 1615 C CA . VAL B 1 14 ? 17.828 6.539 -0.536 1 97.56 14 VAL B CA 1
ATOM 1616 C C . VAL B 1 14 ? 17.375 7.508 0.548 1 97.56 14 VAL B C 1
ATOM 1618 O O . VAL B 1 14 ? 16.828 8.57 0.247 1 97.56 14 VAL B O 1
ATOM 1621 N N . LEU B 1 15 ? 17.609 7.141 1.798 1 97.75 15 LEU B N 1
ATOM 1622 C CA . LEU B 1 15 ? 17.219 7.969 2.93 1 97.75 15 LEU B CA 1
ATOM 1623 C C . LEU B 1 15 ? 17.891 9.336 2.871 1 97.75 15 LEU B C 1
ATOM 1625 O O . LEU B 1 15 ? 17.25 10.367 3.09 1 97.75 15 LEU B O 1
ATOM 1629 N N . GLU B 1 16 ? 19.125 9.359 2.551 1 96.88 16 GLU B N 1
ATOM 1630 C CA . GLU B 1 16 ? 19.875 10.609 2.426 1 96.88 16 GLU B CA 1
ATOM 1631 C C . GLU B 1 16 ? 19.328 11.461 1.288 1 96.88 16 GLU B C 1
ATOM 1633 O O . GLU B 1 16 ? 19.234 12.688 1.413 1 96.88 16 GLU B O 1
ATOM 1638 N N . TYR B 1 17 ? 19.016 10.773 0.263 1 96.94 17 TYR B N 1
ATOM 1639 C CA . TYR B 1 17 ? 18.5 11.477 -0.909 1 96.94 17 TYR B CA 1
ATOM 1640 C C . TYR B 1 17 ? 17.234 12.25 -0.571 1 96.94 17 TYR B C 1
ATOM 1642 O O . TYR B 1 17 ? 17.047 13.375 -1.036 1 96.94 17 TYR B O 1
ATOM 1650 N N . VAL B 1 18 ? 16.391 11.656 0.262 1 95.75 18 VAL B N 1
ATOM 1651 C CA . VAL B 1 18 ? 15.117 12.305 0.547 1 95.75 18 VAL B CA 1
ATOM 1652 C C . VAL B 1 18 ? 15.289 13.312 1.679 1 95.75 18 VAL B C 1
ATOM 1654 O O . VAL B 1 18 ? 14.32 13.938 2.113 1 95.75 18 VAL B O 1
ATOM 1657 N N . GLY B 1 19 ? 16.484 13.453 2.211 1 94.5 19 GLY B N 1
ATOM 1658 C CA . GLY B 1 19 ? 16.797 14.508 3.162 1 94.5 19 GLY B CA 1
ATOM 1659 C C . GLY B 1 19 ? 16.781 14.039 4.605 1 94.5 19 GLY B C 1
ATOM 1660 O O . GLY B 1 19 ? 16.688 14.852 5.527 1 9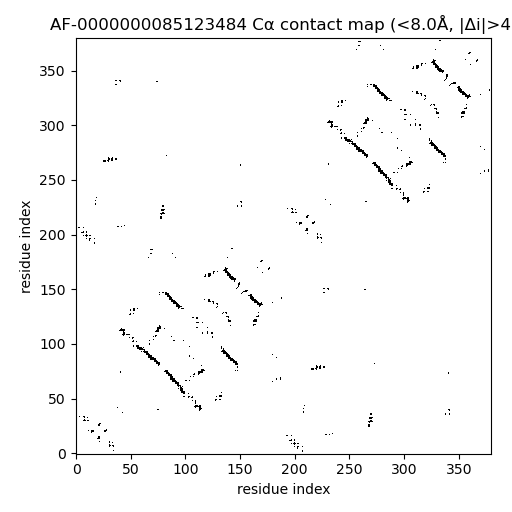4.5 19 GLY B O 1
ATOM 1661 N N . GLU B 1 20 ? 16.891 12.734 4.781 1 95.62 20 GLU B N 1
ATOM 1662 C CA . GLU B 1 20 ? 16.812 12.203 6.141 1 95.62 20 GLU B CA 1
ATOM 1663 C C . GLU B 1 20 ? 18.203 11.992 6.723 1 95.62 20 GLU B C 1
ATOM 1665 O O . GLU B 1 20 ? 19.188 11.906 5.984 1 95.62 20 GLU B O 1
ATOM 1670 N N . ASP B 1 21 ? 18.203 12.023 8.062 1 95.19 21 ASP B N 1
ATOM 1671 C CA . ASP B 1 21 ? 19.391 11.664 8.828 1 95.19 21 ASP B CA 1
ATOM 1672 C C . ASP B 1 21 ? 19.375 10.188 9.195 1 95.19 21 ASP B C 1
ATOM 1674 O O . ASP B 1 21 ? 18.625 9.773 10.086 1 95.19 21 ASP B O 1
ATOM 1678 N N . VAL B 1 22 ? 20.219 9.477 8.609 1 94.81 22 VAL B N 1
ATOM 1679 C CA . VAL B 1 22 ? 20.219 8.023 8.742 1 94.81 22 VAL B CA 1
ATOM 1680 C C . VAL B 1 22 ? 20.594 7.629 10.164 1 94.81 22 VAL B C 1
ATOM 1682 O O . VAL B 1 22 ? 20.406 6.48 10.57 1 94.81 22 VAL B O 1
ATOM 1685 N N . THR B 1 23 ? 21.094 8.578 10.953 1 93.75 23 THR B N 1
ATOM 1686 C CA . THR B 1 23 ? 21.562 8.242 12.289 1 93.75 23 THR B CA 1
ATOM 1687 C C . THR B 1 23 ? 20.5 8.555 13.336 1 93.75 23 THR B C 1
ATOM 1689 O O . THR B 1 23 ? 20.672 8.242 14.516 1 93.75 23 THR B O 1
ATOM 1692 N N . ARG B 1 24 ? 19.453 9.07 12.93 1 93.1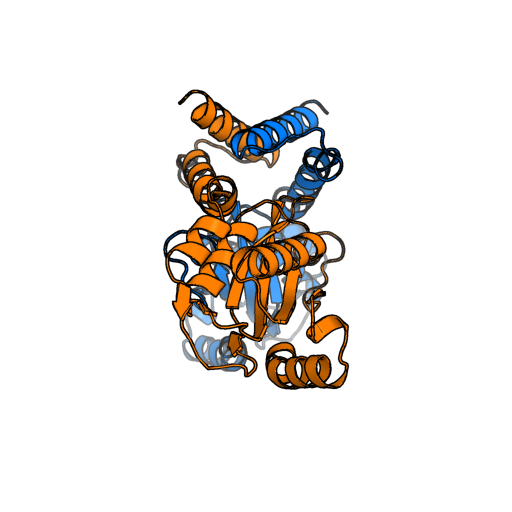2 24 ARG B N 1
ATOM 1693 C CA . ARG B 1 24 ? 18.438 9.359 13.93 1 93.12 24 ARG B CA 1
ATOM 1694 C C . ARG B 1 24 ? 17.766 8.078 14.406 1 93.12 24 ARG B C 1
ATOM 1696 O O . ARG B 1 24 ? 17.703 7.09 13.672 1 93.12 24 ARG B O 1
ATOM 1703 N N . GLU B 1 25 ? 17.203 8.031 15.594 1 91 25 GLU B N 1
ATOM 1704 C CA . GLU B 1 25 ? 16.672 6.859 16.281 1 91 25 GLU B CA 1
ATOM 1705 C C . GLU B 1 25 ? 15.656 6.121 15.414 1 91 25 GLU B C 1
ATOM 1707 O O . GLU B 1 25 ? 15.734 4.898 15.258 1 91 25 GLU B O 1
ATOM 1712 N N . GLY B 1 26 ? 14.789 6.68 14.742 1 89.94 26 GLY B N 1
ATOM 1713 C CA . GLY B 1 26 ? 13.75 6.047 13.938 1 89.94 26 GLY B CA 1
ATOM 1714 C C . GLY B 1 26 ? 14.273 5.422 12.664 1 89.94 26 GLY B C 1
ATOM 1715 O O . GLY B 1 26 ? 13.648 4.52 12.102 1 89.94 26 GLY B O 1
ATOM 1716 N N . LEU B 1 27 ? 15.508 5.742 12.242 1 95.69 27 LEU B N 1
ATOM 1717 C CA . LEU B 1 27 ? 15.984 5.344 10.922 1 95.69 27 LEU B CA 1
ATOM 1718 C C . LEU B 1 27 ? 17.234 4.477 11.031 1 95.69 27 LEU B C 1
ATOM 1720 O O . LEU B 1 27 ? 17.641 3.842 10.055 1 95.69 27 LEU B O 1
ATOM 1724 N N . GLU B 1 28 ? 17.781 4.359 12.234 1 95.31 28 GLU B N 1
ATOM 1725 C CA . GLU B 1 28 ? 19.047 3.65 12.414 1 95.31 28 GLU B CA 1
ATOM 1726 C C . GLU B 1 28 ? 18.953 2.213 11.914 1 95.31 28 GLU B C 1
ATOM 1728 O O . GLU B 1 28 ? 19.875 1.713 11.266 1 95.31 28 GLU B O 1
ATOM 1733 N N . LYS B 1 29 ? 17.875 1.591 12.242 1 96.94 29 LYS B N 1
ATOM 1734 C CA . LYS B 1 29 ? 17.734 0.187 11.875 1 96.94 29 LYS B CA 1
ATOM 1735 C C . LYS B 1 29 ? 16.875 0.037 10.617 1 96.94 29 LYS B C 1
ATOM 1737 O O . LYS B 1 29 ? 16.562 -1.081 10.203 1 96.94 29 LYS B O 1
ATOM 1742 N N . THR B 1 30 ? 16.469 1.153 10.016 1 97.62 30 THR B N 1
ATOM 1743 C CA . THR B 1 30 ? 15.586 1.127 8.859 1 97.62 30 THR B CA 1
ATOM 1744 C C . THR B 1 30 ? 16.234 0.354 7.707 1 97.62 30 THR B C 1
ATOM 1746 O O . THR B 1 30 ? 15.586 -0.494 7.086 1 97.62 30 THR B O 1
ATOM 1749 N N . PRO B 1 31 ? 17.547 0.539 7.449 1 97.88 31 PRO B N 1
ATOM 1750 C CA . PRO B 1 31 ? 18.141 -0.205 6.336 1 97.88 31 PRO B CA 1
ATOM 1751 C C . PRO B 1 31 ? 18.031 -1.718 6.512 1 97.88 31 PRO B C 1
ATOM 1753 O O . PRO B 1 31 ? 17.672 -2.428 5.57 1 97.88 31 PRO B O 1
ATOM 1756 N N . SER B 1 32 ? 18.234 -2.186 7.688 1 97.81 32 SER B N 1
ATOM 1757 C CA . SER B 1 32 ? 18.141 -3.617 7.953 1 97.81 32 SER B CA 1
ATOM 1758 C C . SER B 1 32 ? 16.688 -4.086 7.914 1 97.81 32 SER B C 1
ATOM 1760 O O . SER B 1 32 ? 16.391 -5.164 7.395 1 97.81 32 SER B O 1
ATOM 1762 N N . ARG B 1 33 ? 15.781 -3.309 8.453 1 97.56 33 ARG B N 1
ATOM 1763 C CA . ARG B 1 33 ? 14.367 -3.656 8.453 1 97.56 33 ARG B CA 1
ATOM 1764 C C . ARG B 1 33 ? 13.82 -3.719 7.035 1 97.56 33 ARG B C 1
ATOM 1766 O O . ARG B 1 33 ? 13.023 -4.605 6.707 1 97.56 33 ARG B O 1
ATOM 1773 N N . VAL B 1 34 ? 14.258 -2.758 6.203 1 98.06 34 VAL B N 1
ATOM 1774 C CA . VAL B 1 34 ? 13.828 -2.748 4.805 1 98.06 34 VAL B CA 1
ATOM 1775 C C . VAL B 1 34 ? 14.383 -3.977 4.09 1 98.06 34 VAL B C 1
ATOM 1777 O O . VAL B 1 34 ? 13.68 -4.617 3.305 1 98.06 34 VAL B O 1
ATOM 1780 N N . ARG B 1 35 ? 15.609 -4.285 4.352 1 97.88 35 ARG B N 1
ATOM 1781 C CA . ARG B 1 35 ? 16.188 -5.477 3.742 1 97.88 35 ARG B CA 1
ATOM 1782 C C . ARG B 1 35 ? 15.375 -6.719 4.086 1 97.88 35 ARG B C 1
ATOM 1784 O O . ARG B 1 35 ? 15.016 -7.492 3.197 1 97.88 35 ARG B O 1
ATOM 1791 N N . LYS B 1 36 ? 15.102 -6.891 5.336 1 97.56 36 LYS B N 1
ATOM 1792 C CA . LYS B 1 36 ? 14.336 -8.047 5.781 1 97.56 36 LYS B CA 1
ATOM 1793 C C . LYS B 1 36 ? 12.945 -8.062 5.152 1 97.56 36 LYS B C 1
ATOM 1795 O O . LYS B 1 36 ? 12.43 -9.125 4.805 1 97.56 36 LYS B O 1
ATOM 1800 N N . ALA B 1 37 ? 12.391 -6.902 5.074 1 97.44 37 ALA B N 1
ATOM 1801 C CA . ALA B 1 37 ? 11.094 -6.801 4.41 1 97.44 37 ALA B CA 1
ATOM 1802 C C . ALA B 1 37 ? 11.172 -7.293 2.969 1 97.44 37 ALA B C 1
ATOM 1804 O O . ALA B 1 37 ? 10.32 -8.062 2.518 1 97.44 37 ALA B O 1
ATOM 1805 N N . PHE B 1 38 ? 12.195 -6.852 2.252 1 97.56 38 PHE B N 1
ATOM 1806 C CA . PHE B 1 38 ? 12.352 -7.25 0.858 1 97.56 38 PHE B CA 1
ATOM 1807 C C . PHE B 1 38 ? 12.641 -8.742 0.75 1 97.56 38 PHE B C 1
ATOM 1809 O O . PHE B 1 38 ? 12.188 -9.398 -0.185 1 97.56 38 PHE B O 1
ATOM 1816 N N . ASP B 1 39 ? 13.391 -9.281 1.712 1 97.31 39 ASP B N 1
ATOM 1817 C CA . ASP B 1 39 ? 13.633 -10.727 1.737 1 97.31 39 ASP B CA 1
ATOM 1818 C C . ASP B 1 39 ? 12.312 -11.5 1.765 1 97.31 39 ASP B C 1
ATOM 1820 O O . ASP B 1 39 ? 12.172 -12.516 1.09 1 97.31 39 ASP B O 1
ATOM 1824 N N . PHE B 1 40 ? 11.445 -11 2.512 1 97.5 40 PHE B N 1
ATOM 1825 C CA . PHE B 1 40 ? 10.148 -11.648 2.645 1 97.5 40 PHE B CA 1
ATOM 1826 C C . PHE B 1 40 ? 9.281 -11.391 1.413 1 97.5 40 PHE B C 1
ATOM 1828 O O . PHE B 1 40 ? 8.773 -12.328 0.799 1 97.5 40 PHE B O 1
ATOM 1835 N N . MET B 1 41 ? 9.18 -10.102 0.992 1 97.19 41 MET B N 1
ATOM 1836 C CA . MET B 1 41 ? 8.266 -9.672 -0.061 1 97.19 41 MET B CA 1
ATOM 1837 C C . MET B 1 41 ? 8.695 -10.219 -1.416 1 97.19 41 MET B C 1
ATOM 1839 O O . MET B 1 41 ? 7.895 -10.266 -2.354 1 97.19 41 MET B O 1
ATOM 1843 N N . CYS B 1 42 ? 9.961 -10.648 -1.556 1 97.75 42 CYS B N 1
ATOM 1844 C CA . CYS B 1 42 ? 10.469 -11.195 -2.811 1 97.75 42 CYS B CA 1
ATOM 1845 C C . CYS B 1 42 ? 10.898 -12.648 -2.641 1 97.75 42 CYS B C 1
ATOM 1847 O O . CYS B 1 42 ? 11.688 -13.164 -3.434 1 97.75 42 CYS B O 1
ATOM 1849 N N . SER B 1 43 ? 10.375 -13.32 -1.653 1 97.44 43 SER B N 1
ATOM 1850 C CA . SER B 1 43 ? 10.773 -14.68 -1.33 1 97.44 43 SER B CA 1
ATOM 1851 C C . SER B 1 43 ? 10.305 -15.664 -2.395 1 97.44 43 SER B C 1
ATOM 1853 O O . SER B 1 43 ? 10.82 -16.781 -2.486 1 97.44 43 SER B O 1
ATOM 1855 N N . GLY B 1 44 ? 9.328 -15.242 -3.176 1 97.56 44 GLY B N 1
ATOM 1856 C CA . GLY B 1 44 ? 8.773 -16.109 -4.207 1 97.56 44 GLY B CA 1
ATOM 1857 C C . GLY B 1 44 ? 9.789 -16.484 -5.266 1 97.56 44 GLY B C 1
ATOM 1858 O O . GLY B 1 44 ? 9.641 -17.516 -5.938 1 97.56 44 GLY B O 1
ATOM 1859 N N . TYR B 1 45 ? 10.805 -15.664 -5.441 1 96.94 45 TYR B N 1
ATOM 1860 C CA . TYR B 1 45 ? 11.844 -15.945 -6.43 1 96.94 45 TYR B CA 1
ATOM 1861 C C . TYR B 1 45 ? 12.57 -17.25 -6.098 1 96.94 45 TYR B C 1
ATOM 1863 O O . TYR B 1 45 ? 13.148 -17.891 -6.98 1 96.94 45 TYR B O 1
ATOM 1871 N N . LYS B 1 46 ? 12.508 -17.672 -4.883 1 96.62 46 LYS B N 1
ATOM 1872 C CA . LYS B 1 46 ? 13.266 -18.844 -4.434 1 96.62 46 LYS B CA 1
ATOM 1873 C C . LYS B 1 46 ? 12.383 -20.078 -4.336 1 96.62 46 LYS B C 1
ATOM 1875 O O . LYS B 1 46 ? 12.797 -21.109 -3.799 1 96.62 46 LYS B O 1
ATOM 1880 N N . GLN B 1 47 ? 11.227 -19.969 -4.793 1 97.06 47 GLN B N 1
ATOM 1881 C CA . GLN B 1 47 ? 10.273 -21.062 -4.664 1 97.06 47 GLN B CA 1
ATOM 1882 C C . GLN B 1 47 ? 9.812 -21.562 -6.031 1 97.06 47 GLN B C 1
ATOM 1884 O O . GLN B 1 47 ? 9.758 -20.781 -6.988 1 97.06 47 GLN B O 1
ATOM 1889 N N . ASP B 1 48 ? 9.539 -22.828 -6.066 1 96.75 48 ASP B N 1
ATOM 1890 C CA . ASP B 1 48 ? 8.992 -23.469 -7.262 1 96.75 48 ASP B CA 1
ATOM 1891 C C . ASP B 1 48 ? 7.523 -23.828 -7.062 1 96.75 48 ASP B C 1
ATOM 1893 O O . ASP B 1 48 ? 7.207 -24.75 -6.301 1 96.75 48 ASP B O 1
ATOM 1897 N N . PRO B 1 49 ? 6.637 -23.109 -7.785 1 96.12 49 PRO B N 1
ATOM 1898 C CA . PRO B 1 49 ? 5.211 -23.391 -7.602 1 96.12 49 PRO B CA 1
ATOM 1899 C C . PRO B 1 49 ? 4.852 -24.844 -7.93 1 96.12 49 PRO B C 1
ATOM 1901 O O . PRO B 1 49 ? 3.934 -25.406 -7.328 1 96.12 49 PRO B O 1
ATOM 1904 N N . LYS B 1 50 ? 5.555 -25.5 -8.828 1 95.19 50 LYS B N 1
ATOM 1905 C CA . LYS B 1 50 ? 5.266 -26.891 -9.203 1 95.19 50 LYS B CA 1
ATOM 1906 C C . LYS B 1 50 ? 5.504 -27.828 -8.031 1 95.19 50 LYS B C 1
ATOM 1908 O O . LYS B 1 50 ? 4.742 -28.781 -7.824 1 95.19 50 LYS B O 1
ATOM 1913 N N . GLU B 1 51 ? 6.562 -27.547 -7.336 1 96.62 51 GLU B N 1
ATOM 1914 C CA . GLU B 1 51 ? 6.859 -28.359 -6.164 1 96.62 51 GLU B CA 1
ATOM 1915 C C . GLU B 1 51 ? 5.75 -28.25 -5.121 1 96.62 51 GLU B C 1
ATOM 1917 O O . GLU B 1 51 ? 5.395 -29.25 -4.484 1 96.62 51 GLU B O 1
ATOM 1922 N N . ILE B 1 52 ? 5.238 -27.125 -4.973 1 95.81 52 ILE B N 1
ATOM 1923 C CA . ILE B 1 52 ? 4.172 -26.875 -4.008 1 95.81 52 ILE B CA 1
ATOM 1924 C C . ILE B 1 52 ? 2.918 -27.641 -4.41 1 95.81 52 ILE B C 1
ATOM 1926 O O . ILE B 1 52 ? 2.318 -28.344 -3.59 1 95.81 52 ILE B O 1
ATOM 1930 N N . ILE B 1 53 ? 2.561 -27.609 -5.637 1 95 53 ILE B N 1
ATOM 1931 C CA . ILE B 1 53 ? 1.36 -28.266 -6.148 1 95 53 ILE B CA 1
ATOM 1932 C C . ILE B 1 53 ? 1.518 -29.781 -6.059 1 95 53 ILE B C 1
ATOM 1934 O O . ILE B 1 53 ? 0.632 -30.469 -5.559 1 95 53 ILE B O 1
ATOM 1938 N N . ASN B 1 54 ? 2.67 -30.281 -6.398 1 94.69 54 ASN B N 1
ATOM 1939 C CA . ASN B 1 54 ? 2.916 -31.703 -6.484 1 94.69 54 ASN B CA 1
ATOM 1940 C C . ASN B 1 54 ? 2.969 -32.344 -5.105 1 94.69 54 ASN B C 1
ATOM 1942 O O . ASN B 1 54 ? 2.799 -33.562 -4.977 1 94.69 54 ASN B O 1
ATOM 1946 N N . SER B 1 55 ? 3.168 -31.578 -4.172 1 93.94 55 SER B N 1
ATOM 1947 C CA . SER B 1 55 ? 3.316 -32.125 -2.822 1 93.94 55 SER B CA 1
ATOM 1948 C C . SER B 1 55 ? 1.964 -32.5 -2.229 1 93.94 55 SER B C 1
ATOM 1950 O O . SER B 1 55 ? 1.9 -33.219 -1.219 1 93.94 55 SER B O 1
ATOM 1952 N N . ALA B 1 56 ? 0.864 -32.125 -2.877 1 94.25 56 ALA B N 1
ATOM 1953 C CA . ALA B 1 56 ? -0.454 -32.375 -2.303 1 94.25 56 ALA B CA 1
ATOM 1954 C C . ALA B 1 56 ? -1.479 -32.656 -3.395 1 94.25 56 ALA B C 1
ATOM 1956 O O . ALA B 1 56 ? -2.561 -32.062 -3.418 1 94.25 56 ALA B O 1
ATOM 1957 N N . LEU B 1 57 ? -1.134 -33.562 -4.164 1 94.25 57 LEU B N 1
ATOM 1958 C CA . LEU B 1 57 ? -2.061 -34.031 -5.184 1 94.25 57 LEU B CA 1
ATOM 1959 C C . LEU B 1 57 ? -2.777 -35.312 -4.719 1 94.25 57 LEU B C 1
ATOM 1961 O O . LEU B 1 57 ? -2.15 -36.219 -4.164 1 94.25 57 LEU B O 1
ATOM 1965 N N . PHE B 1 58 ? -4.027 -35.312 -4.934 1 94.5 58 PHE B N 1
ATOM 1966 C CA . PHE B 1 58 ? -4.848 -36.438 -4.508 1 94.5 58 PHE B CA 1
ATOM 1967 C C . PHE B 1 58 ? -5.738 -36.906 -5.648 1 94.5 58 PHE B C 1
ATOM 1969 O O . PHE B 1 58 ? -6.266 -36.094 -6.414 1 94.5 58 PHE B O 1
ATOM 1976 N N . THR B 1 59 ? -5.902 -38.25 -5.664 1 95.19 59 THR B N 1
ATOM 1977 C CA . THR B 1 59 ? -6.832 -38.781 -6.641 1 95.19 59 THR B CA 1
ATOM 1978 C C . THR B 1 59 ? -8.273 -38.438 -6.27 1 95.19 59 THR B C 1
ATOM 1980 O O . THR B 1 59 ? -8.648 -38.531 -5.098 1 95.19 59 THR B O 1
ATOM 1983 N N . SER B 1 60 ? -8.961 -38 -7.285 1 93.5 60 SER B N 1
ATOM 1984 C CA . SER B 1 60 ? -10.367 -37.656 -7.047 1 93.5 60 SER B CA 1
ATOM 1985 C C . SER B 1 60 ? -11.219 -37.969 -8.273 1 93.5 60 SER B C 1
ATOM 1987 O O . SER B 1 60 ? -10.773 -37.781 -9.406 1 93.5 60 SER B O 1
ATOM 1989 N N . SER B 1 61 ? -12.453 -38.438 -8.016 1 93.31 61 SER B N 1
ATOM 1990 C CA . SER B 1 61 ? -13.398 -38.656 -9.109 1 93.31 61 SER B CA 1
ATOM 1991 C C . SER B 1 61 ? -14.148 -37.375 -9.445 1 93.31 61 SER B C 1
ATOM 1993 O O . SER B 1 61 ? -14.891 -37.312 -10.43 1 93.31 61 SER B O 1
ATOM 1995 N N . ASN B 1 62 ? -13.906 -36.375 -8.594 1 87.75 62 ASN B N 1
ATOM 1996 C CA . ASN B 1 62 ? -14.539 -35.062 -8.852 1 87.75 62 ASN B CA 1
ATOM 1997 C C . ASN B 1 62 ? -14.109 -34.5 -10.195 1 87.75 62 ASN B C 1
ATOM 1999 O O . ASN B 1 62 ? -12.922 -34.406 -10.484 1 87.75 62 ASN B O 1
ATOM 2003 N N . ASP B 1 63 ? -15.141 -34.219 -10.953 1 90.75 63 ASP B N 1
ATOM 2004 C CA . ASP B 1 63 ? -14.828 -33.594 -12.242 1 90.75 63 ASP B CA 1
ATOM 2005 C C . ASP B 1 63 ? -15.586 -32.281 -12.43 1 90.75 63 ASP B C 1
ATOM 2007 O O . ASP B 1 63 ? -15.805 -31.828 -13.555 1 90.75 63 ASP B O 1
ATOM 2011 N N . GLU B 1 64 ? -16.031 -31.75 -11.258 1 93.88 64 GLU B N 1
ATOM 2012 C CA . GLU B 1 64 ? -16.719 -30.453 -11.25 1 93.88 64 GLU B CA 1
ATOM 2013 C C . GLU B 1 64 ? -15.75 -29.328 -10.891 1 93.88 64 GLU B C 1
ATOM 2015 O O . GLU B 1 64 ? -14.711 -29.562 -10.281 1 93.88 64 GLU B O 1
ATOM 2020 N N . MET B 1 65 ? -16.188 -28.062 -11.234 1 96 65 MET B N 1
ATOM 2021 C CA . MET B 1 65 ? -15.359 -26.875 -11.031 1 96 65 MET B CA 1
ATOM 2022 C C . MET B 1 65 ? -15.086 -26.656 -9.555 1 96 65 MET B C 1
ATOM 2024 O O . MET B 1 65 ? -16 -26.719 -8.727 1 96 65 MET B O 1
ATOM 2028 N N . VAL B 1 66 ? -13.891 -26.469 -9.203 1 96.94 66 VAL B N 1
ATOM 2029 C CA . VAL B 1 66 ? -13.445 -26.047 -7.883 1 96.94 66 VAL B CA 1
ATOM 2030 C C . VAL B 1 66 ? -12.992 -24.578 -7.938 1 96.94 66 VAL B C 1
ATOM 2032 O O . VAL B 1 66 ? -12.172 -24.219 -8.781 1 96.94 66 VAL B O 1
ATOM 2035 N N . VAL B 1 67 ? -13.617 -23.766 -7.023 1 96.94 67 VAL B N 1
ATOM 2036 C CA . VAL B 1 67 ? -13.289 -22.344 -7.027 1 96.94 67 VAL B CA 1
ATOM 2037 C C . VAL B 1 67 ? -12.766 -21.922 -5.656 1 96.94 67 VAL B C 1
ATOM 2039 O O . VAL B 1 67 ? -13.383 -22.234 -4.633 1 96.94 67 VAL B O 1
ATOM 2042 N N . ILE B 1 68 ? -11.641 -21.359 -5.621 1 96.81 68 ILE B N 1
ATOM 2043 C CA . ILE B 1 68 ? -11.117 -20.656 -4.453 1 96.81 68 ILE B CA 1
ATOM 2044 C C . ILE B 1 68 ? -11.086 -19.156 -4.723 1 96.81 68 ILE B C 1
ATOM 2046 O O . ILE B 1 68 ? -10.359 -18.688 -5.602 1 96.81 68 ILE B O 1
ATOM 2050 N N . LYS B 1 69 ? -11.914 -18.391 -4.016 1 95.94 69 LYS B N 1
ATOM 2051 C CA . LYS B 1 69 ? -12.047 -16.969 -4.316 1 95.94 69 LYS B CA 1
ATOM 2052 C C . LYS B 1 69 ? -11.57 -16.109 -3.141 1 95.94 69 LYS B C 1
ATOM 2054 O O . LYS B 1 69 ? -11.344 -16.625 -2.045 1 95.94 69 LYS B O 1
ATOM 2059 N N . ASP B 1 70 ? -11.32 -14.898 -3.348 1 96.06 70 ASP B N 1
ATOM 2060 C CA . ASP B 1 70 ? -10.945 -13.883 -2.369 1 96.06 70 ASP B CA 1
ATOM 2061 C C . ASP B 1 70 ? -9.617 -14.227 -1.699 1 96.06 70 ASP B C 1
ATOM 2063 O O . ASP B 1 70 ? -9.484 -14.102 -0.48 1 96.06 70 ASP B O 1
ATOM 2067 N N . ILE B 1 71 ? -8.711 -14.727 -2.502 1 96.5 71 ILE B N 1
ATOM 2068 C CA . ILE B 1 71 ? -7.352 -14.93 -2.014 1 96.5 71 ILE B CA 1
ATOM 2069 C C . ILE B 1 71 ? -6.617 -13.594 -1.954 1 96.5 71 ILE B C 1
ATOM 2071 O O . ILE B 1 71 ? -6.184 -13.07 -2.982 1 96.5 71 ILE B O 1
ATOM 2075 N N . GLU B 1 72 ? -6.527 -13.078 -0.809 1 95.31 72 GLU B N 1
ATOM 2076 C CA . GLU B 1 72 ? -5.812 -11.812 -0.652 1 95.31 72 GLU B CA 1
ATOM 2077 C C . GLU B 1 72 ? -4.328 -11.977 -0.973 1 95.31 72 GLU B C 1
ATOM 2079 O O . GLU B 1 72 ? -3.711 -12.977 -0.597 1 95.31 72 GLU B O 1
ATOM 2084 N N . PHE B 1 73 ? -3.793 -11 -1.668 1 96.62 73 PHE B N 1
ATOM 2085 C CA . PHE B 1 73 ? -2.361 -11.047 -1.937 1 96.62 73 PHE B CA 1
ATOM 2086 C C . PHE B 1 73 ? -1.756 -9.648 -1.871 1 96.62 73 PHE B C 1
ATOM 2088 O O . PHE B 1 73 ? -2.471 -8.648 -1.979 1 96.62 73 PHE B O 1
ATOM 2095 N N . TYR B 1 74 ? -0.49 -9.633 -1.613 1 96.88 74 TYR B N 1
ATOM 2096 C CA . TYR B 1 74 ? 0.352 -8.438 -1.684 1 96.88 74 TYR B CA 1
ATOM 2097 C C . TYR B 1 74 ? 1.526 -8.656 -2.631 1 96.88 74 TYR B C 1
ATOM 2099 O O . TYR B 1 74 ? 2.199 -9.695 -2.566 1 96.88 74 TYR B O 1
ATOM 2107 N N . SER B 1 75 ? 1.726 -7.738 -3.498 1 98.06 75 SER B N 1
ATOM 2108 C CA . SER B 1 75 ? 2.838 -7.789 -4.441 1 98.06 75 SER B CA 1
ATOM 2109 C C . SER B 1 75 ? 3.486 -6.422 -4.605 1 98.06 75 SER B C 1
ATOM 2111 O O . SER B 1 75 ? 3.213 -5.5 -3.828 1 98.06 75 SER B O 1
ATOM 2113 N N . MET B 1 76 ? 4.57 -6.363 -5.465 1 97.56 76 MET B N 1
ATOM 2114 C CA . MET B 1 76 ? 5.242 -5.109 -5.793 1 97.56 76 MET B CA 1
ATOM 2115 C C . MET B 1 76 ? 5.328 -4.918 -7.305 1 97.56 76 MET B C 1
ATOM 2117 O O . MET B 1 76 ? 5.727 -5.828 -8.031 1 97.56 76 MET B O 1
ATOM 2121 N N . CYS B 1 77 ? 4.895 -3.799 -7.688 1 97.19 77 CYS B N 1
ATOM 2122 C CA . CYS B 1 77 ? 5.008 -3.484 -9.109 1 97.19 77 CYS B CA 1
ATOM 2123 C C . CYS B 1 77 ? 6.469 -3.4 -9.539 1 97.19 77 CYS B C 1
ATOM 2125 O O . CYS B 1 77 ? 7.281 -2.762 -8.859 1 97.19 77 CYS B O 1
ATOM 2127 N N . GLU B 1 78 ? 6.773 -3.91 -10.656 1 96.75 78 GLU B N 1
ATOM 2128 C CA . GLU B 1 78 ? 8.164 -3.906 -11.094 1 96.75 78 GLU B CA 1
ATOM 2129 C C . GLU B 1 78 ? 8.594 -2.52 -11.57 1 96.75 78 GLU B C 1
ATOM 2131 O O . GLU B 1 78 ? 9.781 -2.195 -11.57 1 96.75 78 GLU B O 1
ATOM 2136 N N . HIS B 1 79 ? 7.648 -1.713 -11.945 1 95.62 79 HIS B N 1
ATOM 2137 C CA . HIS B 1 79 ? 7.977 -0.417 -12.531 1 95.62 79 HIS B CA 1
ATOM 2138 C C . HIS B 1 79 ? 8.352 0.595 -11.453 1 95.62 79 HIS B C 1
ATOM 2140 O O . HIS B 1 79 ? 9.25 1.411 -11.656 1 95.62 79 HIS B O 1
ATOM 2146 N N . HIS B 1 80 ? 7.641 0.556 -10.32 1 96.88 80 HIS B N 1
ATOM 2147 C CA . HIS B 1 80 ? 7.848 1.598 -9.32 1 96.88 80 HIS B CA 1
ATOM 2148 C C . HIS B 1 80 ? 8.242 0.999 -7.969 1 96.88 80 HIS B C 1
ATOM 2150 O O . HIS B 1 80 ? 8.539 1.73 -7.023 1 96.88 80 HIS B O 1
ATOM 2156 N N . MET B 1 81 ? 8.203 -0.348 -7.816 1 97.5 81 MET B N 1
ATOM 2157 C CA . MET B 1 81 ? 8.5 -1.055 -6.57 1 97.5 81 MET B CA 1
ATOM 2158 C C . MET B 1 81 ? 7.574 -0.588 -5.453 1 97.5 81 MET B C 1
ATOM 2160 O O . MET B 1 81 ? 8.016 -0.39 -4.32 1 97.5 81 MET B O 1
ATOM 2164 N N . LEU B 1 82 ? 6.293 -0.309 -5.824 1 97.56 82 LEU B N 1
ATOM 2165 C CA . LEU B 1 82 ? 5.234 -0.004 -4.871 1 97.56 82 LEU B CA 1
ATOM 2166 C C . LEU B 1 82 ? 4.219 -1.139 -4.805 1 97.56 82 LEU B C 1
ATOM 2168 O O . LEU B 1 82 ? 4.09 -1.921 -5.75 1 97.56 82 LEU B O 1
ATOM 2172 N N . PRO B 1 83 ? 3.457 -1.215 -3.73 1 97.31 83 PRO B N 1
ATOM 2173 C CA . PRO B 1 83 ? 2.602 -2.379 -3.484 1 97.31 83 PRO B CA 1
ATOM 2174 C C . PRO B 1 83 ? 1.464 -2.498 -4.492 1 97.31 83 PRO B C 1
ATOM 2176 O O . PRO B 1 83 ? 0.942 -1.484 -4.965 1 97.31 83 PRO B O 1
ATOM 2179 N N . ILE B 1 84 ? 1.158 -3.633 -4.867 1 96.88 84 ILE B N 1
ATOM 2180 C CA . ILE B 1 84 ? -0.083 -4.082 -5.488 1 96.88 84 ILE B CA 1
ATOM 2181 C C . ILE B 1 84 ? -0.895 -4.898 -4.484 1 96.88 84 ILE B C 1
ATOM 2183 O O . ILE B 1 84 ? -0.392 -5.871 -3.912 1 96.88 84 ILE B O 1
ATOM 2187 N N . ILE B 1 85 ? -2.082 -4.488 -4.242 1 95.44 85 ILE B N 1
ATOM 2188 C CA . ILE B 1 85 ? -2.902 -5.113 -3.209 1 95.44 85 ILE B CA 1
ATOM 2189 C C . ILE B 1 85 ? -4.238 -5.555 -3.809 1 95.44 85 ILE B C 1
ATOM 2191 O O . ILE B 1 85 ? -4.953 -4.746 -4.406 1 95.44 85 ILE B O 1
ATOM 2195 N N . GLY B 1 86 ? -4.535 -6.859 -3.605 1 95.06 86 GLY B N 1
ATOM 2196 C CA . GLY B 1 86 ? -5.797 -7.277 -4.191 1 95.06 86 GLY B CA 1
ATOM 2197 C C . GLY B 1 86 ? -6.18 -8.703 -3.842 1 95.06 86 GLY B C 1
ATOM 2198 O O . GLY B 1 86 ? -5.785 -9.219 -2.793 1 95.06 86 GLY B O 1
ATOM 2199 N N . LYS B 1 87 ? -7.07 -9.188 -4.629 1 97.06 87 LYS B N 1
ATOM 2200 C CA . LYS B 1 87 ? -7.578 -10.547 -4.457 1 97.06 87 LYS B CA 1
ATOM 2201 C C . LYS B 1 87 ? -7.465 -11.344 -5.754 1 97.06 87 LYS B C 1
ATOM 2203 O O . LYS B 1 87 ? -7.715 -10.82 -6.836 1 97.06 87 LYS B O 1
ATOM 2208 N N . ALA B 1 88 ? -7.098 -12.547 -5.551 1 98 88 ALA B N 1
ATOM 2209 C CA . ALA B 1 88 ? -7.09 -13.508 -6.652 1 98 88 ALA B CA 1
ATOM 2210 C C . ALA B 1 88 ? -8.219 -14.523 -6.504 1 98 88 ALA B C 1
ATOM 2212 O O . ALA B 1 88 ? -8.555 -14.93 -5.391 1 98 88 ALA B O 1
ATOM 2213 N N . HIS B 1 89 ? -8.789 -14.867 -7.605 1 98.12 89 HIS B N 1
ATOM 2214 C CA . HIS B 1 89 ? -9.773 -15.938 -7.734 1 98.12 89 HIS B CA 1
ATOM 2215 C C . HIS B 1 89 ? -9.289 -17.016 -8.695 1 98.12 89 HIS B C 1
ATOM 2217 O O . HIS B 1 89 ? -8.875 -16.703 -9.82 1 98.12 89 HIS B O 1
ATOM 2223 N N . VAL B 1 90 ? -9.312 -18.234 -8.234 1 98.38 90 VAL B N 1
ATOM 2224 C CA . VAL B 1 90 ? -8.773 -19.344 -9.016 1 98.38 90 VAL B CA 1
ATOM 2225 C C . VAL B 1 90 ? -9.82 -20.453 -9.125 1 98.38 90 VAL B C 1
ATOM 2227 O O . VAL B 1 90 ? -10.453 -20.812 -8.141 1 98.38 90 VAL B O 1
ATOM 2230 N N . ALA B 1 91 ? -9.969 -20.906 -10.328 1 98.25 91 ALA B N 1
ATOM 2231 C CA . ALA B 1 91 ? -10.836 -22.062 -10.562 1 98.25 91 ALA B CA 1
ATOM 2232 C C . ALA B 1 91 ? -10.133 -23.109 -11.414 1 98.25 91 ALA B C 1
ATOM 2234 O O . ALA B 1 91 ? -9.281 -22.781 -12.25 1 98.25 91 ALA B O 1
ATOM 2235 N N . TYR B 1 92 ? -10.438 -24.359 -11.188 1 98 92 TYR B N 1
ATOM 2236 C CA . TYR B 1 92 ? -9.977 -25.422 -12.07 1 98 92 TYR B CA 1
ATOM 2237 C C . TYR B 1 92 ? -10.977 -26.578 -12.109 1 98 92 TYR B C 1
ATOM 2239 O O . TYR B 1 92 ? -11.828 -26.703 -11.219 1 98 92 TYR B O 1
ATOM 2247 N N . ILE B 1 93 ? -10.945 -27.266 -13.172 1 97.94 93 ILE B N 1
ATOM 2248 C CA . ILE B 1 93 ? -11.734 -28.484 -13.344 1 97.94 93 ILE B CA 1
ATOM 2249 C C . ILE B 1 93 ? -10.812 -29.703 -13.352 1 97.94 93 ILE B C 1
ATOM 2251 O O . ILE B 1 93 ? -10.023 -29.891 -14.289 1 97.94 93 ILE B O 1
ATOM 2255 N N . PRO B 1 94 ? -10.93 -30.531 -12.312 1 97.12 94 PRO B N 1
ATOM 2256 C CA . PRO B 1 94 ? -10 -31.641 -12.156 1 97.12 94 PRO B CA 1
ATOM 2257 C C . PRO B 1 94 ? -10.07 -32.625 -13.312 1 97.12 94 PRO B C 1
ATOM 2259 O O . PRO B 1 94 ? -11.125 -32.781 -13.938 1 97.12 94 PRO B O 1
ATOM 2262 N N . ASN B 1 95 ? -8.969 -33.219 -13.633 1 96.88 95 ASN B N 1
ATOM 2263 C CA . ASN B 1 95 ? -8.805 -34.375 -14.516 1 96.88 95 ASN B CA 1
ATOM 2264 C C . ASN B 1 95 ? -8.188 -35.562 -13.781 1 96.88 95 ASN B C 1
ATOM 2266 O O . ASN B 1 95 ? -7.051 -35.938 -14.07 1 96.88 95 ASN B O 1
ATOM 2270 N N . GLY B 1 96 ? -8.992 -36.062 -12.805 1 95.81 96 GLY B N 1
ATOM 2271 C CA . GLY B 1 96 ? -8.57 -37.219 -12.047 1 95.81 96 GLY B CA 1
ATOM 2272 C C . GLY B 1 96 ? -7.758 -36.875 -10.812 1 95.81 96 GLY B C 1
ATOM 2273 O O . GLY B 1 96 ? -7.469 -37.75 -9.992 1 95.81 96 GLY B O 1
ATOM 2274 N N . LYS B 1 97 ? -7.348 -35.594 -10.664 1 95.44 97 LYS B N 1
ATOM 2275 C CA . LYS B 1 97 ? -6.562 -35.188 -9.508 1 95.44 97 LYS B CA 1
ATOM 2276 C C . LYS B 1 97 ? -7.059 -33.844 -8.953 1 95.44 97 LYS B C 1
ATOM 2278 O O . LYS B 1 97 ? -7.504 -33 -9.719 1 95.44 97 LYS B O 1
ATOM 2283 N N . VAL B 1 98 ? -6.992 -33.75 -7.637 1 95.5 98 VAL B N 1
ATOM 2284 C CA . VAL B 1 98 ? -7.277 -32.5 -6.957 1 95.5 98 VAL B CA 1
ATOM 2285 C C . VAL B 1 98 ? -6.086 -32.094 -6.09 1 95.5 98 VAL B C 1
ATOM 2287 O O . VAL B 1 98 ? -5.281 -32.938 -5.703 1 95.5 98 VAL B O 1
ATOM 2290 N N . VAL B 1 99 ? -6.012 -30.859 -5.863 1 95.69 99 VAL B N 1
ATOM 2291 C CA . VAL B 1 99 ? -4.906 -30.344 -5.062 1 95.69 99 VAL B CA 1
ATOM 2292 C C . VAL B 1 99 ? -5.426 -29.875 -3.703 1 95.69 99 VAL B C 1
ATOM 2294 O O . VAL B 1 99 ? -6.566 -29.422 -3.59 1 95.69 99 VAL B O 1
ATOM 2297 N N . GLY B 1 100 ? -4.555 -30.016 -2.65 1 93.94 100 GLY B N 1
ATOM 2298 C CA . GLY B 1 100 ? -4.914 -29.438 -1.366 1 93.94 100 GLY B CA 1
ATOM 2299 C C . GLY B 1 100 ? -5.312 -27.969 -1.462 1 93.94 100 GLY B C 1
ATOM 2300 O O . GLY B 1 100 ? -4.633 -27.188 -2.115 1 93.94 100 GLY B O 1
ATOM 2301 N N . LEU B 1 101 ? -6.355 -27.594 -0.794 1 92 101 LEU B N 1
ATOM 2302 C CA . LEU B 1 101 ? -6.938 -26.266 -0.94 1 92 101 LEU B CA 1
ATOM 2303 C C . LEU B 1 101 ? -5.938 -25.188 -0.544 1 92 101 LEU B C 1
ATOM 2305 O O . LEU B 1 101 ? -5.898 -24.109 -1.156 1 92 101 LEU B O 1
ATOM 2309 N N . SER B 1 102 ? -5.082 -25.438 0.369 1 94.62 102 SER B N 1
ATOM 2310 C CA . SER B 1 102 ? -4.148 -24.453 0.897 1 94.62 102 SER B CA 1
ATOM 2311 C C . SER B 1 102 ? -3.014 -24.172 -0.084 1 94.62 102 SER B C 1
ATOM 2313 O O . SER B 1 102 ? -2.301 -23.188 0.041 1 94.62 102 SER B O 1
ATOM 2315 N N . LYS B 1 103 ? -2.838 -25.094 -1.043 1 96.19 103 LYS B N 1
ATOM 2316 C CA . LYS B 1 103 ? -1.726 -24.984 -1.98 1 96.19 103 LYS B CA 1
ATOM 2317 C C . LYS B 1 103 ? -2.008 -23.906 -3.033 1 96.19 103 LYS B C 1
ATOM 2319 O O . LYS B 1 103 ? -1.083 -23.266 -3.543 1 96.19 103 LYS B O 1
ATOM 2324 N N . ILE B 1 104 ? -3.252 -23.672 -3.293 1 96.94 104 ILE B N 1
ATOM 2325 C CA . ILE B 1 104 ? -3.609 -22.688 -4.305 1 96.94 104 ILE B CA 1
ATOM 2326 C C . ILE B 1 104 ? -3.209 -21.297 -3.834 1 96.94 104 ILE B C 1
ATOM 2328 O O . ILE B 1 104 ? -2.479 -20.578 -4.527 1 96.94 104 ILE B O 1
ATOM 2332 N N . PRO B 1 105 ? -3.631 -20.875 -2.566 1 97.44 105 PRO B N 1
ATOM 2333 C CA . PRO B 1 105 ? -3.143 -19.594 -2.064 1 97.44 105 PRO B CA 1
ATOM 2334 C C . PRO B 1 105 ? -1.618 -19.531 -2.006 1 97.44 105 PRO B C 1
ATOM 2336 O O . PRO B 1 105 ? -1.035 -18.469 -2.236 1 97.44 105 PRO B O 1
ATOM 2339 N N . ARG B 1 106 ? -1.002 -20.594 -1.771 1 97.56 106 ARG B N 1
ATOM 2340 C CA . ARG B 1 106 ? 0.456 -20.609 -1.703 1 97.56 106 ARG B CA 1
ATOM 2341 C C . ARG B 1 106 ? 1.07 -20.344 -3.072 1 97.56 106 ARG B C 1
ATOM 2343 O O . ARG B 1 106 ? 2.068 -19.625 -3.182 1 97.56 106 ARG B O 1
ATOM 2350 N N . VAL B 1 107 ? 0.484 -20.922 -4.086 1 98.12 107 VAL B N 1
ATOM 2351 C CA . VAL B 1 107 ? 0.96 -20.672 -5.441 1 98.12 107 VAL B CA 1
ATOM 2352 C C . VAL B 1 107 ? 0.778 -19.203 -5.797 1 98.12 107 VAL B C 1
ATOM 2354 O O . VAL B 1 107 ? 1.666 -18.578 -6.391 1 98.12 107 VAL B O 1
ATOM 2357 N N . VAL B 1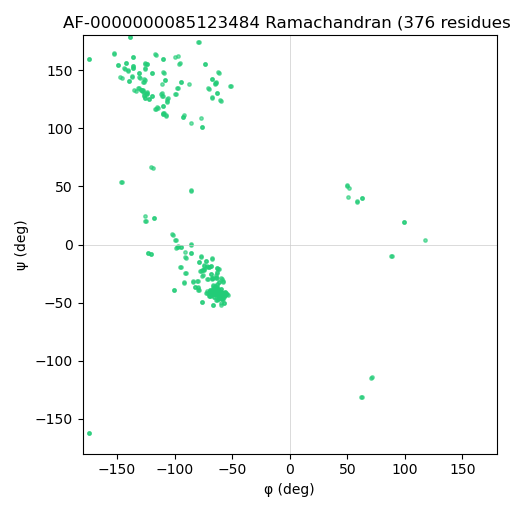 108 ? -0.371 -18.656 -5.41 1 98.5 108 VAL B N 1
ATOM 2358 C CA . VAL B 1 108 ? -0.608 -17.219 -5.621 1 98.5 108 VAL B CA 1
ATOM 2359 C C . VAL B 1 108 ? 0.494 -16.406 -4.949 1 98.5 108 VAL B C 1
ATOM 2361 O O . VAL B 1 108 ? 1.077 -15.516 -5.562 1 98.5 108 VAL B O 1
ATOM 2364 N N . ASP B 1 109 ? 0.885 -16.766 -3.775 1 97.75 109 ASP B N 1
ATOM 2365 C CA . ASP B 1 109 ? 1.897 -16.047 -3.012 1 97.75 109 ASP B CA 1
ATOM 2366 C C . ASP B 1 109 ? 3.27 -16.156 -3.676 1 97.75 109 ASP B C 1
ATOM 2368 O O . ASP B 1 109 ? 4.051 -15.195 -3.662 1 97.75 109 ASP B O 1
ATOM 2372 N N . VAL B 1 110 ? 3.551 -17.328 -4.203 1 98.38 110 VAL B N 1
ATOM 2373 C CA . VAL B 1 110 ? 4.844 -17.531 -4.848 1 98.38 110 VAL B CA 1
ATOM 2374 C C . VAL B 1 110 ? 5.047 -16.5 -5.953 1 98.38 110 VAL B C 1
ATOM 2376 O O . VAL B 1 110 ? 6.117 -15.898 -6.059 1 98.38 110 VAL B O 1
ATOM 2379 N N . PHE B 1 111 ? 4.031 -16.281 -6.699 1 98.56 111 PHE B N 1
ATOM 2380 C CA . PHE B 1 111 ? 4.16 -15.344 -7.801 1 98.56 111 PHE B CA 1
ATOM 2381 C C . PHE B 1 111 ? 3.984 -13.914 -7.312 1 98.56 111 PHE B C 1
ATOM 2383 O O . PHE B 1 111 ? 4.605 -12.984 -7.84 1 98.56 111 PHE B O 1
ATOM 2390 N N . ALA B 1 112 ? 3.082 -13.695 -6.336 1 98.5 112 ALA B N 1
ATOM 2391 C CA . ALA B 1 112 ? 2.854 -12.352 -5.812 1 98.5 112 ALA B CA 1
ATOM 2392 C C . ALA B 1 112 ? 4.113 -11.805 -5.148 1 98.5 112 ALA B C 1
ATOM 2394 O O . ALA B 1 112 ? 4.379 -10.602 -5.211 1 98.5 112 ALA B O 1
ATOM 2395 N N . ARG B 1 113 ? 4.898 -12.672 -4.512 1 97.94 113 ARG B N 1
ATOM 2396 C CA . ARG B 1 113 ? 6.094 -12.25 -3.789 1 97.94 113 ARG B CA 1
ATOM 2397 C C . ARG B 1 113 ? 7.293 -12.156 -4.723 1 97.94 113 ARG B C 1
ATOM 2399 O O . ARG B 1 113 ? 8.359 -12.703 -4.43 1 97.94 113 ARG B O 1
ATOM 2406 N N . ARG B 1 114 ? 7.082 -11.547 -5.844 1 97.81 114 ARG B N 1
ATOM 2407 C CA . ARG B 1 114 ? 8.023 -11.125 -6.883 1 97.81 114 ARG B CA 1
ATOM 2408 C C . ARG B 1 114 ? 7.703 -9.719 -7.367 1 97.81 114 ARG B C 1
ATOM 2410 O O . ARG B 1 114 ? 6.664 -9.156 -7.023 1 97.81 114 ARG B O 1
ATOM 2417 N N . LEU B 1 115 ? 8.703 -9.047 -8.031 1 97.81 115 LEU B N 1
ATOM 2418 C CA . LEU B 1 115 ? 8.336 -7.855 -8.789 1 97.81 115 LEU B CA 1
ATOM 2419 C C . LEU B 1 115 ? 7.469 -8.219 -9.992 1 97.81 115 LEU B C 1
ATOM 2421 O O . LEU B 1 115 ? 7.844 -9.078 -10.789 1 97.81 115 LEU B O 1
ATOM 2425 N N . GLN B 1 116 ? 6.293 -7.559 -10.086 1 97.69 116 GLN B N 1
ATOM 2426 C CA . GLN B 1 116 ? 5.301 -8.125 -11 1 97.69 116 GLN B CA 1
ATOM 2427 C C . GLN B 1 116 ? 4.637 -7.027 -11.836 1 97.69 116 GLN B C 1
ATOM 2429 O O . GLN B 1 116 ? 4.617 -5.863 -11.438 1 97.69 116 GLN B O 1
ATOM 2434 N N . ILE B 1 117 ? 4.207 -7.395 -12.984 1 97.25 117 ILE B N 1
ATOM 2435 C CA . ILE B 1 117 ? 3.09 -6.828 -13.727 1 97.25 117 ILE B CA 1
ATOM 2436 C C . ILE B 1 117 ? 1.85 -7.699 -13.539 1 97.25 117 ILE B C 1
ATOM 2438 O O . ILE B 1 117 ? 1.912 -8.922 -13.695 1 97.25 117 ILE B O 1
ATOM 2442 N N . GLN B 1 118 ? 0.708 -7.047 -13.172 1 97.69 118 GLN B N 1
ATOM 2443 C CA . GLN B 1 118 ? -0.474 -7.824 -12.82 1 97.69 118 GLN B CA 1
ATOM 2444 C C . GLN B 1 118 ? -0.858 -8.789 -13.938 1 97.69 118 GLN B C 1
ATOM 2446 O O . GLN B 1 118 ? -1.22 -9.938 -13.68 1 97.69 118 GLN B O 1
ATOM 2451 N N . GLU B 1 119 ? -0.789 -8.312 -15.172 1 97.5 119 GLU B N 1
ATOM 2452 C CA . GLU B 1 119 ? -1.122 -9.148 -16.328 1 97.5 119 GLU B CA 1
ATOM 2453 C C . GLU B 1 119 ? -0.245 -10.391 -16.375 1 97.5 119 GLU B C 1
ATOM 2455 O O . GLU B 1 119 ? -0.742 -11.5 -16.594 1 97.5 119 GLU B O 1
ATOM 2460 N N . GLN B 1 120 ? 0.999 -10.164 -16.141 1 97.62 120 GLN B N 1
ATOM 2461 C CA . GLN B 1 120 ? 1.95 -11.273 -16.172 1 97.62 120 GLN B CA 1
ATOM 2462 C C . GLN B 1 120 ? 1.726 -12.219 -14.992 1 97.62 120 GLN B C 1
ATOM 2464 O O . GLN B 1 120 ? 1.758 -13.438 -15.156 1 97.62 120 GLN B O 1
ATOM 2469 N N . MET B 1 121 ? 1.515 -11.625 -13.867 1 98.44 121 MET B N 1
ATOM 2470 C CA . MET B 1 121 ? 1.282 -12.438 -12.672 1 98.44 121 MET B CA 1
ATOM 2471 C C . MET B 1 121 ? 0.08 -13.352 -12.867 1 98.44 121 MET B C 1
ATOM 2473 O O . MET B 1 121 ? 0.135 -14.531 -12.523 1 98.44 121 MET B O 1
ATOM 2477 N N . THR B 1 122 ? -0.986 -12.836 -13.461 1 98.69 122 THR B N 1
ATOM 2478 C CA . THR B 1 122 ? -2.205 -13.594 -13.711 1 98.69 122 THR B CA 1
ATOM 2479 C C . THR B 1 122 ? -1.917 -14.797 -14.609 1 98.69 122 THR B C 1
ATOM 2481 O O . THR B 1 122 ? -2.326 -15.922 -14.297 1 98.69 122 THR B O 1
ATOM 2484 N N . GLU B 1 123 ? -1.156 -14.602 -15.586 1 98.62 123 GLU B N 1
ATOM 2485 C CA . GLU B 1 123 ? -0.809 -15.664 -16.516 1 98.62 123 GLU B CA 1
ATOM 2486 C C . GLU B 1 123 ? 0.105 -16.703 -15.867 1 98.62 123 GLU B C 1
ATOM 2488 O O . GLU B 1 123 ? -0.059 -17.906 -16.078 1 98.62 123 GLU B O 1
ATOM 2493 N N . GLN B 1 124 ? 1.065 -16.203 -15.148 1 98.5 124 GLN B N 1
ATOM 2494 C CA . GLN B 1 124 ? 2.021 -17.078 -14.484 1 98.5 124 GLN B CA 1
ATOM 2495 C C . GLN B 1 124 ? 1.312 -18.062 -13.547 1 98.5 124 GLN B C 1
ATOM 2497 O O . GLN B 1 124 ? 1.61 -19.25 -13.555 1 98.5 124 GLN B O 1
ATOM 2502 N N . ILE B 1 125 ? 0.383 -17.547 -12.797 1 98.62 125 ILE B N 1
ATOM 2503 C CA . ILE B 1 125 ? -0.368 -18.391 -11.875 1 98.62 125 ILE B CA 1
ATOM 2504 C C . ILE B 1 125 ? -1.168 -19.422 -12.664 1 98.62 125 ILE B C 1
ATOM 2506 O O . ILE B 1 125 ? -1.112 -20.625 -12.359 1 98.62 125 ILE B O 1
ATOM 2510 N N . CYS B 1 126 ? -1.845 -18.969 -13.664 1 98.69 126 CYS B N 1
ATOM 2511 C CA . CYS B 1 126 ? -2.688 -19.828 -14.484 1 98.69 126 CYS B CA 1
ATOM 2512 C C . CYS B 1 126 ? -1.869 -20.953 -15.125 1 98.69 126 CYS B C 1
ATOM 2514 O O . CYS B 1 126 ? -2.24 -22.125 -15.047 1 98.69 126 CYS B O 1
ATOM 2516 N N . ASP B 1 127 ? -0.747 -20.594 -15.68 1 98.5 127 ASP B N 1
ATOM 2517 C CA . ASP B 1 127 ? 0.103 -21.562 -16.375 1 98.5 127 ASP B CA 1
ATOM 2518 C C . ASP B 1 127 ? 0.708 -22.562 -15.406 1 98.5 127 ASP B C 1
ATOM 2520 O O . ASP B 1 127 ? 0.772 -23.766 -15.711 1 98.5 127 ASP B O 1
ATOM 2524 N N . ALA B 1 128 ? 1.124 -22.078 -14.32 1 98.06 128 ALA B N 1
ATOM 2525 C CA . ALA B 1 128 ? 1.718 -22.969 -13.328 1 98.06 128 ALA B CA 1
ATOM 2526 C C . ALA B 1 128 ? 0.718 -24.031 -12.883 1 98.06 128 ALA B C 1
ATOM 2528 O O . ALA B 1 128 ? 1.057 -25.219 -12.789 1 98.06 128 ALA B O 1
ATOM 2529 N N . LEU B 1 129 ? -0.49 -23.609 -12.648 1 97.75 129 LEU B N 1
ATOM 2530 C CA . LEU B 1 129 ? -1.529 -24.547 -12.211 1 97.75 129 LEU B CA 1
ATOM 2531 C C . LEU B 1 129 ? -1.908 -25.5 -13.336 1 97.75 129 LEU B C 1
ATOM 2533 O O . LEU B 1 129 ? -2.07 -26.703 -13.102 1 97.75 129 LEU B O 1
ATOM 2537 N N . HIS B 1 130 ? -1.988 -24.969 -14.508 1 97.75 130 HIS B N 1
ATOM 2538 C CA . HIS B 1 130 ? -2.348 -25.781 -15.656 1 97.75 130 HIS B CA 1
ATOM 2539 C C . HIS B 1 130 ? -1.319 -26.891 -15.898 1 97.75 130 HIS B C 1
ATOM 2541 O O . HIS B 1 130 ? -1.683 -28.047 -16.125 1 97.75 130 HIS B O 1
ATOM 2547 N N . GLU B 1 131 ? -0.108 -26.484 -15.797 1 97.06 131 GLU B N 1
ATOM 2548 C CA . GLU B 1 131 ? 0.98 -27.422 -16.078 1 97.06 131 GLU B CA 1
ATOM 2549 C C . GLU B 1 131 ? 1.122 -28.453 -14.977 1 97.06 131 GLU B C 1
ATOM 2551 O O . GLU B 1 131 ? 1.294 -29.641 -15.258 1 97.06 131 GLU B O 1
ATOM 2556 N N . ALA B 1 132 ? 1.015 -28.062 -13.789 1 95.69 132 ALA B N 1
ATOM 2557 C CA . ALA B 1 132 ? 1.303 -28.938 -12.664 1 95.69 132 ALA B CA 1
ATOM 2558 C C . ALA B 1 132 ? 0.127 -29.875 -12.383 1 95.69 132 ALA B C 1
ATOM 2560 O O . ALA B 1 132 ? 0.319 -31.047 -12.07 1 95.69 132 ALA B O 1
ATOM 2561 N N . LEU B 1 133 ? -1.101 -29.406 -12.516 1 95.25 133 LEU B N 1
ATOM 2562 C CA . LEU B 1 133 ? -2.289 -30.172 -12.148 1 95.25 133 LEU B CA 1
ATOM 2563 C C . LEU B 1 133 ? -2.789 -31 -13.336 1 95.25 133 LEU B C 1
ATOM 2565 O O . LEU B 1 133 ? -3.508 -31.984 -13.156 1 95.25 133 LEU B O 1
ATOM 2569 N N . ASN B 1 134 ? -2.484 -30.578 -14.523 1 96.06 134 ASN B N 1
ATOM 2570 C CA . ASN B 1 134 ? -3.004 -31.172 -15.758 1 96.06 134 ASN B CA 1
ATOM 2571 C C . ASN B 1 134 ? -4.523 -31.312 -15.703 1 96.06 134 ASN B C 1
ATOM 2573 O O . ASN B 1 134 ? -5.055 -32.406 -15.922 1 96.06 134 ASN B O 1
ATOM 2577 N N . PRO B 1 135 ? -5.18 -30.219 -15.359 1 97.75 135 PRO B N 1
ATOM 2578 C CA . PRO B 1 135 ? -6.641 -30.25 -15.273 1 97.75 135 PRO B CA 1
ATOM 2579 C C . PRO B 1 135 ? -7.32 -30.141 -16.641 1 97.75 135 PRO B C 1
ATOM 2581 O O . PRO B 1 135 ? -6.645 -29.969 -17.656 1 97.75 135 PRO B O 1
ATOM 2584 N N . LYS B 1 136 ? -8.641 -30.281 -16.656 1 98.12 136 LYS B N 1
ATOM 2585 C CA . LYS B 1 136 ? -9.398 -30.047 -17.891 1 98.12 136 LYS B CA 1
ATOM 2586 C C . LYS B 1 136 ? -9.375 -28.562 -18.266 1 98.12 136 LYS B C 1
ATOM 2588 O O . LYS B 1 136 ? -9.516 -28.219 -19.438 1 98.12 136 LYS B O 1
ATOM 2593 N N . GLY B 1 137 ? -9.188 -27.719 -17.25 1 98.19 137 GLY B N 1
ATOM 2594 C CA . GLY B 1 137 ? -9.094 -26.281 -17.438 1 98.19 137 GLY B CA 1
ATOM 2595 C C . GLY B 1 137 ? -8.758 -25.531 -16.172 1 98.19 137 GLY B C 1
ATOM 2596 O O . GLY B 1 137 ? -8.93 -26.062 -15.07 1 98.19 137 GLY B O 1
ATOM 2597 N N . VAL B 1 138 ? -8.258 -24.328 -16.359 1 98.5 138 VAL B N 1
ATOM 2598 C CA . VAL B 1 138 ? -7.93 -23.422 -15.25 1 98.5 138 VAL B CA 1
ATOM 2599 C C . VAL B 1 138 ? -8.328 -22 -15.602 1 98.5 138 VAL B C 1
ATOM 2601 O O . VAL B 1 138 ? -8.203 -21.578 -16.75 1 98.5 138 VAL B O 1
ATOM 2604 N N . ALA B 1 139 ? -8.875 -21.297 -14.562 1 98.62 139 ALA B N 1
ATOM 2605 C CA . ALA B 1 139 ? -9.172 -19.875 -14.695 1 98.62 139 ALA B CA 1
ATOM 2606 C C . ALA B 1 139 ? -8.625 -19.094 -13.508 1 98.62 139 ALA B C 1
ATOM 2608 O O . ALA B 1 139 ? -8.758 -19.516 -12.359 1 98.62 139 ALA B O 1
ATOM 2609 N N . VAL B 1 140 ? -8 -18 -13.805 1 98.62 140 VAL B N 1
ATOM 2610 C CA . VAL B 1 140 ? -7.504 -17.078 -12.781 1 98.62 140 VAL B CA 1
ATOM 2611 C C . VAL B 1 140 ? -8 -15.672 -13.062 1 98.62 140 VAL B C 1
ATOM 2613 O O . VAL B 1 140 ? -7.977 -15.211 -14.211 1 98.62 140 VAL B O 1
ATOM 2616 N N . MET B 1 141 ? -8.523 -15.039 -12.055 1 98.19 141 MET B N 1
ATOM 2617 C CA . MET B 1 141 ? -8.914 -13.633 -12.109 1 98.19 141 MET B CA 1
ATOM 2618 C C . MET B 1 141 ? -8.328 -12.867 -10.93 1 98.19 141 MET B C 1
ATOM 2620 O O . MET B 1 141 ? -8.375 -13.336 -9.789 1 98.19 141 MET B O 1
ATOM 2624 N N . ILE B 1 142 ? -7.746 -11.703 -11.266 1 97.94 142 ILE B N 1
ATOM 2625 C CA . ILE B 1 142 ? -7.16 -10.867 -10.227 1 97.94 142 ILE B CA 1
ATOM 2626 C C . ILE B 1 142 ? -7.773 -9.477 -10.273 1 97.94 142 ILE B C 1
ATOM 2628 O O . ILE B 1 142 ? -7.961 -8.914 -11.352 1 97.94 142 ILE B O 1
ATOM 2632 N N . ASP B 1 143 ? -8.227 -8.984 -9.203 1 97.25 143 ASP B N 1
ATOM 2633 C CA . ASP B 1 143 ? -8.664 -7.605 -8.984 1 97.25 143 ASP B CA 1
ATOM 2634 C C . ASP B 1 143 ? -7.793 -6.906 -7.949 1 97.25 143 ASP B C 1
ATOM 2636 O O . ASP B 1 143 ? -7.719 -7.34 -6.797 1 97.25 143 ASP B O 1
ATOM 2640 N N . ALA B 1 144 ? -7.09 -5.863 -8.398 1 96.44 144 ALA B N 1
ATOM 2641 C CA . ALA B 1 144 ? -6.098 -5.309 -7.48 1 96.44 144 ALA B CA 1
ATOM 2642 C C . ALA B 1 144 ? -6.016 -3.791 -7.609 1 96.44 144 ALA B C 1
ATOM 2644 O O . ALA B 1 144 ? -6.34 -3.234 -8.664 1 96.44 144 ALA B O 1
ATOM 2645 N N . ARG B 1 145 ? -5.641 -3.168 -6.496 1 95.06 145 ARG B N 1
ATOM 2646 C CA . ARG B 1 145 ? -5.27 -1.758 -6.426 1 95.06 145 ARG B CA 1
ATOM 2647 C C . ARG B 1 145 ? -3.76 -1.583 -6.551 1 95.06 145 ARG B C 1
ATOM 2649 O O . ARG B 1 145 ? -2.99 -2.373 -6 1 95.06 145 ARG B O 1
ATOM 2656 N N . HIS B 1 146 ? -3.412 -0.583 -7.262 1 95.75 146 HIS B N 1
ATOM 2657 C CA . HIS B 1 146 ? -2.002 -0.272 -7.469 1 95.75 146 HIS B CA 1
ATOM 2658 C C . HIS B 1 146 ? -1.61 1.012 -6.742 1 95.75 146 HIS B C 1
ATOM 2660 O O . HIS B 1 146 ? -2.055 2.1 -7.117 1 95.75 146 HIS B O 1
ATOM 2666 N N . MET B 1 147 ? -0.673 0.909 -5.805 1 94.94 147 MET B N 1
ATOM 2667 C CA . MET B 1 147 ? -0.249 2.076 -5.039 1 94.94 147 MET B CA 1
ATOM 2668 C C . MET B 1 147 ? 0.491 3.07 -5.93 1 94.94 147 MET B C 1
ATOM 2670 O O . MET B 1 147 ? 0.481 4.273 -5.664 1 94.94 147 MET B O 1
ATOM 2674 N N . CYS B 1 148 ? 1.162 2.578 -7.012 1 94.38 148 CYS B N 1
ATOM 2675 C CA . CYS B 1 148 ? 1.845 3.482 -7.93 1 94.38 148 CYS B CA 1
ATOM 2676 C C . CYS B 1 148 ? 0.852 4.406 -8.625 1 94.38 148 CYS B C 1
ATOM 2678 O O . CYS B 1 148 ? 1.229 5.469 -9.117 1 94.38 148 CYS B O 1
ATOM 2680 N N . MET B 1 149 ? -0.394 4.035 -8.641 1 91.38 149 MET B N 1
ATOM 2681 C CA . MET B 1 149 ? -1.434 4.871 -9.242 1 91.38 149 MET B CA 1
ATOM 2682 C C . MET B 1 149 ? -2.109 5.738 -8.18 1 91.38 149 MET B C 1
ATOM 2684 O O . MET B 1 149 ? -2.768 6.723 -8.516 1 91.38 149 MET B O 1
ATOM 2688 N N . GLU B 1 150 ? -1.954 5.336 -6.953 1 92.25 150 GLU B N 1
ATOM 2689 C CA . GLU B 1 150 ? -2.686 6.02 -5.891 1 92.25 150 GLU B CA 1
ATOM 2690 C C . GLU B 1 150 ? -1.792 7.016 -5.156 1 92.25 150 GLU B C 1
ATOM 2692 O O . GLU B 1 150 ? -2.219 8.133 -4.852 1 92.25 150 GLU B O 1
ATOM 2697 N N . MET B 1 151 ? -0.533 6.629 -4.941 1 92.44 151 MET B N 1
ATOM 2698 C CA . MET B 1 151 ? 0.323 7.387 -4.031 1 92.44 151 MET B CA 1
ATOM 2699 C C . MET B 1 151 ? 1.091 8.469 -4.781 1 92.44 151 MET B C 1
ATOM 2701 O O . MET B 1 151 ? 1.736 9.32 -4.16 1 92.44 151 MET B O 1
ATOM 2705 N N . ARG B 1 152 ? 0.995 8.328 -6.02 1 86.12 152 ARG B N 1
ATOM 2706 C CA . ARG B 1 152 ? 1.747 9.273 -6.84 1 86.12 152 ARG B CA 1
ATOM 2707 C C . ARG B 1 152 ? 1.08 9.469 -8.195 1 86.12 152 ARG B C 1
ATOM 2709 O O . ARG B 1 152 ? 0.197 8.695 -8.578 1 86.12 152 ARG B O 1
ATOM 2716 N N . GLY B 1 153 ? 1.519 10.531 -8.828 1 83.12 153 GLY B N 1
ATOM 2717 C CA . GLY B 1 153 ? 1.07 10.711 -10.195 1 83.12 153 GLY B CA 1
ATOM 2718 C C . GLY B 1 153 ? -0.394 11.094 -10.297 1 83.12 153 GLY B C 1
ATOM 2719 O O . GLY B 1 153 ? -0.821 12.102 -9.727 1 83.12 153 GLY B O 1
ATOM 2720 N N . VAL B 1 154 ? -1.188 10.234 -10.859 1 75.88 154 VAL B N 1
ATOM 2721 C CA . VAL B 1 154 ? -2.578 10.523 -11.195 1 75.88 154 VAL B CA 1
ATOM 2722 C C . VAL B 1 154 ? -3.43 10.523 -9.93 1 75.88 154 VAL B C 1
ATOM 2724 O O . VAL B 1 154 ? -4.516 11.109 -9.898 1 75.88 154 VAL B O 1
ATOM 2727 N N . GLU B 1 155 ? -2.949 9.867 -8.883 1 82.75 155 GLU B N 1
ATOM 2728 C CA . GLU B 1 155 ? -3.582 9.82 -7.57 1 82.75 155 GLU B CA 1
ATOM 2729 C C . GLU B 1 155 ? -5.051 9.414 -7.676 1 82.75 155 GLU B C 1
ATOM 2731 O O . GLU B 1 155 ? -5.926 10.094 -7.141 1 82.75 155 GLU B O 1
ATOM 2736 N N . LYS B 1 156 ? -5.312 8.344 -8.422 1 79.06 156 LYS B N 1
ATOM 2737 C CA . LYS B 1 156 ? -6.66 7.789 -8.531 1 79.06 156 LYS B CA 1
ATOM 2738 C C . LYS B 1 156 ? -6.945 6.82 -7.391 1 79.06 156 LYS B C 1
ATOM 2740 O O . LYS B 1 156 ? -6.5 5.672 -7.414 1 79.06 156 LYS B O 1
ATOM 2745 N N . ILE B 1 157 ? -7.723 7.098 -6.332 1 75.38 157 ILE B N 1
ATOM 2746 C CA . ILE B 1 157 ? -7.863 6.367 -5.078 1 75.38 157 ILE B CA 1
ATOM 2747 C C . ILE B 1 157 ? -8.992 5.348 -5.203 1 75.38 157 ILE B C 1
ATOM 2749 O O . ILE B 1 157 ? -8.992 4.32 -4.516 1 75.38 157 ILE B O 1
ATOM 2753 N N . CYS B 1 158 ? -9.758 5.312 -6.258 1 76.81 158 CYS B N 1
ATOM 2754 C CA . CYS B 1 158 ? -10.922 4.43 -6.293 1 76.81 158 CYS B CA 1
ATOM 2755 C C . CYS B 1 158 ? -10.875 3.521 -7.516 1 76.81 158 CYS B C 1
ATOM 2757 O O . CYS B 1 158 ? -11.883 2.916 -7.883 1 76.81 158 CYS B O 1
ATOM 2759 N N . SER B 1 159 ? -9.711 3.324 -7.973 1 86.88 159 SER B N 1
ATOM 2760 C CA . SER B 1 159 ? -9.625 2.492 -9.172 1 86.88 159 SER B CA 1
ATOM 2761 C C . SER B 1 159 ? -8.969 1.149 -8.859 1 86.88 159 SER B C 1
ATOM 2763 O O . SER B 1 159 ? -8.047 1.073 -8.039 1 86.88 159 SER B O 1
ATOM 2765 N N . THR B 1 160 ? -9.539 0.095 -9.445 1 93.19 160 THR B N 1
ATOM 2766 C CA . THR B 1 160 ? -8.922 -1.224 -9.422 1 93.19 160 THR B CA 1
ATOM 2767 C C . THR B 1 160 ? -8.766 -1.777 -10.836 1 93.19 160 THR B C 1
ATOM 2769 O O . THR B 1 160 ? -9.406 -1.295 -11.766 1 93.19 160 THR B O 1
ATOM 2772 N N . THR B 1 161 ? -7.84 -2.67 -11.008 1 94.25 161 THR B N 1
ATOM 2773 C CA . THR B 1 161 ? -7.582 -3.34 -12.273 1 94.25 161 THR B CA 1
ATOM 2774 C C . THR B 1 161 ? -7.945 -4.82 -12.195 1 94.25 161 THR B C 1
ATOM 2776 O O . THR B 1 161 ? -7.582 -5.5 -11.227 1 94.25 161 THR B O 1
ATOM 2779 N N . VAL B 1 162 ? -8.734 -5.254 -13.195 1 96.44 162 VAL B N 1
ATOM 2780 C CA . VAL B 1 162 ? -9.109 -6.664 -13.258 1 96.44 162 VAL B CA 1
ATOM 2781 C C . VAL B 1 162 ? -8.398 -7.328 -14.438 1 96.44 162 VAL B C 1
ATOM 2783 O O . VAL B 1 162 ? -8.398 -6.797 -15.555 1 96.44 162 VAL B O 1
ATOM 2786 N N . THR B 1 163 ? -7.715 -8.43 -14.219 1 97.75 163 THR B N 1
ATOM 2787 C CA . THR B 1 163 ? -7.094 -9.25 -15.25 1 97.75 163 THR B CA 1
ATOM 2788 C C . THR B 1 163 ? -7.555 -10.695 -15.133 1 97.75 163 THR B C 1
ATOM 2790 O O . THR B 1 163 ? -7.945 -11.148 -14.055 1 97.75 163 THR B O 1
ATOM 2793 N N . SER B 1 164 ? -7.578 -11.422 -16.25 1 97.81 164 SER B N 1
ATOM 2794 C CA . SER B 1 164 ? -7.957 -12.828 -16.25 1 97.81 164 SER B CA 1
ATOM 2795 C C . SER B 1 164 ? -7.086 -13.641 -17.203 1 97.81 164 SER B C 1
ATOM 2797 O O . SER B 1 164 ? -6.52 -13.094 -18.156 1 97.81 164 SER B O 1
ATOM 2799 N N . ALA B 1 165 ? -6.875 -14.844 -16.922 1 98.44 165 ALA B N 1
ATOM 2800 C CA . ALA B 1 165 ? -6.23 -15.852 -17.75 1 98.44 165 ALA B CA 1
ATOM 2801 C C . ALA B 1 165 ? -7.016 -17.156 -17.719 1 98.44 165 ALA B C 1
ATOM 2803 O O . ALA B 1 165 ? -7.445 -17.609 -16.656 1 98.44 165 ALA B O 1
ATOM 2804 N N . LEU B 1 166 ? -7.211 -17.688 -18.922 1 98.44 166 LEU B N 1
ATOM 2805 C CA . LEU B 1 166 ? -8.008 -18.906 -19.078 1 98.44 166 LEU B CA 1
ATOM 2806 C C . LEU B 1 166 ? -7.227 -19.969 -19.844 1 98.44 166 LEU B C 1
ATOM 2808 O O . LEU B 1 166 ? -6.516 -19.656 -20.797 1 98.44 166 LEU B O 1
ATOM 2812 N N . ARG B 1 167 ? -7.391 -21.172 -19.438 1 98.38 167 ARG B N 1
ATOM 2813 C CA . ARG B 1 167 ? -6.84 -22.344 -20.125 1 98.38 167 ARG B CA 1
ATOM 2814 C C . ARG B 1 167 ? -7.863 -23.469 -20.203 1 98.38 167 ARG B C 1
ATOM 2816 O O . ARG B 1 167 ? -8.75 -23.562 -19.344 1 98.38 167 ARG B O 1
ATOM 2823 N N . GLY B 1 168 ? -7.777 -24.375 -21.219 1 97.94 168 GLY B N 1
ATOM 2824 C CA . GLY B 1 168 ? -8.641 -25.547 -21.344 1 97.94 168 GLY B CA 1
ATOM 2825 C C . GLY B 1 168 ? -10.102 -25.188 -21.516 1 97.94 168 GLY B C 1
ATOM 2826 O O . GLY B 1 168 ? -10.453 -24.344 -22.344 1 97.94 168 GLY B O 1
ATOM 2827 N N . LEU B 1 169 ? -10.914 -25.828 -20.734 1 97.75 169 LEU B N 1
ATOM 2828 C CA . LEU B 1 169 ? -12.359 -25.734 -20.875 1 97.75 169 LEU B CA 1
ATOM 2829 C C . LEU B 1 169 ? -12.828 -24.297 -20.609 1 97.75 169 LEU B C 1
ATOM 2831 O O . LEU B 1 169 ? -13.805 -23.844 -21.219 1 97.75 169 LEU B O 1
ATOM 2835 N N . PHE B 1 170 ? -12.117 -23.578 -19.828 1 97.88 170 PHE B N 1
ATOM 2836 C CA . PHE B 1 170 ? -12.523 -22.203 -19.516 1 97.88 170 PHE B CA 1
ATOM 2837 C C . PHE B 1 170 ? -12.336 -21.297 -20.719 1 97.88 170 PHE B C 1
ATOM 2839 O O . PHE B 1 170 ? -13.039 -20.297 -20.875 1 97.88 170 PHE B O 1
ATOM 2846 N N . LYS B 1 171 ? -11.414 -21.641 -21.484 1 96.81 171 LYS B N 1
ATOM 2847 C CA . LYS B 1 171 ? -11.148 -20.859 -22.688 1 96.81 171 LYS B CA 1
ATOM 2848 C C . LYS B 1 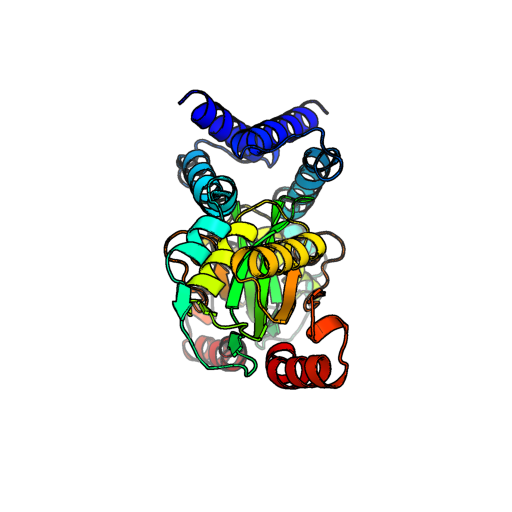171 ? -12.062 -21.297 -23.828 1 96.81 171 LYS B C 1
ATOM 2850 O O . LYS B 1 171 ? -12.531 -20.469 -24.609 1 96.81 171 LYS B O 1
ATOM 2855 N N . LYS B 1 172 ? -12.438 -22.562 -23.891 1 97.12 172 LYS B N 1
ATOM 2856 C CA . LYS B 1 172 ? -13.117 -23.156 -25.031 1 97.12 172 LYS B CA 1
ATOM 2857 C C . LYS B 1 172 ? -14.633 -23.078 -24.859 1 97.12 172 LYS B C 1
ATOM 2859 O O . LYS B 1 172 ? -15.367 -23 -25.859 1 97.12 172 LYS B O 1
ATOM 2864 N N . GLU B 1 173 ? -15.102 -23.141 -23.672 1 97.31 173 GLU B N 1
ATOM 2865 C CA . GLU B 1 173 ? -16.531 -23.25 -23.406 1 97.31 173 GLU B CA 1
ATOM 2866 C C . GLU B 1 173 ? -17.047 -22.016 -22.672 1 97.31 173 GLU B C 1
ATOM 2868 O O . GLU B 1 173 ? -16.781 -21.812 -21.5 1 97.31 173 GLU B O 1
ATOM 2873 N N . LYS B 1 174 ? -17.922 -21.375 -23.328 1 96.69 174 LYS B N 1
ATOM 2874 C CA . LYS B 1 174 ? -18.484 -20.125 -22.797 1 96.69 174 LYS B CA 1
ATOM 2875 C C . LYS B 1 174 ? -19.266 -20.391 -21.5 1 96.69 174 LYS B C 1
ATOM 2877 O O . LYS B 1 174 ? -19.188 -19.594 -20.562 1 96.69 174 LYS B O 1
ATOM 2882 N N . LYS B 1 175 ? -19.984 -21.375 -21.5 1 96.62 175 LYS B N 1
ATOM 2883 C CA . LYS B 1 175 ? -20.797 -21.688 -20.328 1 96.62 175 LYS B CA 1
ATOM 2884 C C . LYS B 1 175 ? -19.922 -21.875 -19.078 1 96.62 175 LYS B C 1
ATOM 2886 O O . LYS B 1 175 ? -20.281 -21.406 -18 1 96.62 175 LYS B O 1
ATOM 2891 N N . THR B 1 176 ? -18.812 -22.562 -19.281 1 96.31 176 THR B N 1
ATOM 2892 C CA . THR B 1 176 ? -17.875 -22.797 -18.188 1 96.31 176 THR B CA 1
ATOM 2893 C C . THR B 1 176 ? -17.281 -21.484 -17.688 1 96.31 176 THR B C 1
ATOM 2895 O O . THR B 1 176 ? -17.234 -21.234 -16.484 1 96.31 176 THR B O 1
ATOM 2898 N N . LYS B 1 177 ? -16.938 -20.625 -18.594 1 96.38 177 LYS B N 1
ATOM 2899 C CA . LYS B 1 177 ? -16.422 -19.297 -18.266 1 96.38 177 LYS B CA 1
ATOM 2900 C C . LYS B 1 177 ? -17.453 -18.453 -17.531 1 96.38 177 LYS B C 1
ATOM 2902 O O . LYS B 1 177 ? -17.141 -17.828 -16.516 1 96.38 177 LYS B O 1
ATOM 2907 N N . ASP B 1 178 ? -18.672 -18.5 -17.984 1 96 178 ASP B N 1
ATOM 2908 C CA . ASP B 1 178 ? -19.734 -17.703 -17.391 1 96 178 ASP B CA 1
ATOM 2909 C C . ASP B 1 178 ? -20.047 -18.156 -15.969 1 96 178 ASP B C 1
ATOM 2911 O O . ASP B 1 178 ? -20.344 -17.328 -15.102 1 96 178 ASP B O 1
ATOM 2915 N N . GLU B 1 179 ? -20 -19.375 -15.773 1 94.5 179 GLU B N 1
ATOM 2916 C CA . GLU B 1 179 ? -20.219 -19.891 -14.43 1 94.5 179 GLU B CA 1
ATOM 2917 C C . GLU B 1 179 ? -19.156 -19.375 -13.453 1 94.5 179 GLU B C 1
ATOM 2919 O O . GLU B 1 179 ? -19.484 -18.953 -12.344 1 94.5 179 GLU B O 1
ATOM 2924 N N . PHE B 1 180 ? -17.969 -19.453 -13.922 1 95.69 180 PHE B N 1
ATOM 2925 C CA . PHE B 1 180 ? -16.859 -18.953 -13.109 1 95.69 180 PHE B CA 1
ATOM 2926 C C . PHE B 1 180 ? -17.062 -17.469 -12.789 1 95.69 180 PHE B C 1
ATOM 2928 O O . PHE B 1 180 ? -17 -17.062 -11.633 1 95.69 180 PHE B O 1
ATOM 2935 N N . LEU B 1 181 ? -17.422 -16.672 -13.742 1 95 181 LEU B N 1
ATOM 2936 C CA . LEU B 1 181 ? -17.625 -15.234 -13.586 1 95 181 LEU B CA 1
ATOM 2937 C C . LEU B 1 181 ? -18.781 -14.953 -12.625 1 95 181 LEU B C 1
ATOM 2939 O O . LEU B 1 181 ? -18.719 -14.031 -11.812 1 95 181 LEU B O 1
ATOM 2943 N N . SER B 1 182 ? -19.766 -15.734 -12.695 1 94.12 182 SER B N 1
ATOM 2944 C CA . SER B 1 182 ? -20.922 -15.562 -11.828 1 94.12 182 SER B CA 1
ATOM 2945 C C . SER B 1 182 ? -20.547 -15.797 -10.367 1 94.12 182 SER B C 1
ATOM 2947 O O . SER B 1 182 ? -21.062 -15.117 -9.477 1 94.12 182 SER B O 1
ATOM 2949 N N . ILE B 1 183 ? -19.719 -16.703 -10.188 1 92.44 183 ILE B N 1
ATOM 2950 C CA . ILE B 1 183 ? -19.312 -17.062 -8.836 1 92.44 183 ILE B CA 1
ATOM 2951 C C . ILE B 1 183 ? -18.484 -15.93 -8.227 1 92.44 183 ILE B C 1
ATOM 2953 O O . ILE B 1 183 ? -18.641 -15.594 -7.055 1 92.44 183 ILE B O 1
ATOM 2957 N N . VAL B 1 184 ? -17.625 -15.32 -9.047 1 92.56 184 VAL B N 1
ATOM 2958 C CA . VAL B 1 184 ? -16.688 -14.359 -8.477 1 92.56 184 VAL B CA 1
ATOM 2959 C C . VAL B 1 184 ? -17.25 -12.953 -8.578 1 92.56 184 VAL B C 1
ATOM 2961 O O . VAL B 1 184 ? -16.672 -12 -8.039 1 92.56 184 VAL B O 1
ATOM 2964 N N . ALA B 1 185 ? -18.391 -12.75 -9.156 1 87.94 185 ALA B N 1
ATOM 2965 C CA . ALA B 1 185 ? -19 -11.445 -9.406 1 87.94 185 ALA B CA 1
ATOM 2966 C C . ALA B 1 185 ? -19.219 -10.688 -8.094 1 87.94 185 ALA B C 1
ATOM 2968 O O . ALA B 1 185 ? -19 -9.477 -8.016 1 87.94 185 ALA B O 1
ATOM 2969 N N . GLN B 1 186 ? -19.641 -11.352 -7.113 1 84.75 186 GLN B N 1
ATOM 2970 C CA . GLN B 1 186 ? -19.938 -10.695 -5.844 1 84.75 186 GLN B CA 1
ATOM 2971 C C . GLN B 1 186 ? -18.672 -10.156 -5.195 1 84.75 186 GLN B C 1
ATOM 2973 O O . GLN B 1 186 ? -18.719 -9.148 -4.484 1 84.75 186 GLN B O 1
ATOM 2978 N N . SER B 1 187 ? -17.531 -10.797 -5.457 1 82.38 187 SER B N 1
ATOM 2979 C CA . SER B 1 187 ? -16.266 -10.398 -4.844 1 82.38 187 SER B CA 1
ATOM 2980 C C . SER B 1 187 ? -15.695 -9.164 -5.523 1 82.38 187 SER B C 1
ATOM 2982 O O . SER B 1 187 ? -14.875 -8.453 -4.938 1 82.38 187 SER B O 1
ATOM 2984 N N . LEU B 1 188 ? -16.078 -8.945 -6.684 1 77.56 188 LEU B N 1
ATOM 2985 C CA . LEU B 1 188 ? -15.57 -7.809 -7.441 1 77.56 188 LEU B CA 1
ATOM 2986 C C . LEU B 1 188 ? -16.25 -6.516 -7.016 1 77.56 188 LEU B C 1
ATOM 2988 O O . LEU B 1 188 ? -15.75 -5.422 -7.27 1 77.56 188 LEU B O 1
ATOM 2992 N N . HIS B 1 189 ? -17.375 -6.539 -6.285 1 64.81 189 HIS B N 1
ATOM 2993 C CA . HIS B 1 189 ? -18.156 -5.375 -5.875 1 64.81 189 HIS B CA 1
ATOM 2994 C C . HIS B 1 189 ? -17.797 -4.941 -4.461 1 64.81 189 HIS B C 1
ATOM 2996 O O . HIS B 1 189 ? -18.188 -3.861 -4.016 1 64.81 189 HIS B O 1
ATOM 3002 N N . LYS B 1 190 ? -16.906 -5.641 -3.834 1 57.56 190 LYS B N 1
ATOM 3003 C CA . LYS B 1 190 ? -16.562 -5.301 -2.459 1 57.56 190 LYS B CA 1
ATOM 3004 C C . LYS B 1 190 ? -15.195 -4.609 -2.393 1 57.56 190 LYS B C 1
ATOM 3006 O O . LYS B 1 190 ? -14.273 -4.969 -3.131 1 57.56 190 LYS B O 1
#

Organism: Arcobacter nitrofigilis (strain ATCC 33309 / DSM 7299 / CCUG 15893 / LMG 7604 / NCTC 12251 / CI) (NCBI:txid572480)

Secondary structure (DSSP, 8-state):
-HHHHHHHHHHHHHHHHTT--TTSTTTTTHHHHHHHHHHHHTGGGG--HHHHHHTTEEE----S-EEEEEEEEEEEETTT--EEEEEEEEEEE-SSEEE-TTHHHHHHHHHHTSEE-HHHHHHHHHHHHHHHH--SEEEEEEEEEEHHHHSSTT--TT--EEEEEEEEHHHH-HHHHHHHHHHHHHHH--/-HHHHHHHHHHHHHHHHTT--TTSTTTTTHHHHHHHHHHHHTGGGG--HHHHHHTTEEE----S-EEEEEEEEEEEETTT--EEEEEEEEEEE-SSEEE-TTHHHHHHHHHHTSEE-HHHHHHHHHHHHHHHH--SEEEEEEEEEEHHHHSSTT--TT--EEEEEEEEHHHH-HHHHHHHHHHHHHHHT-